Protein AF-A0A819CD21-F1 (afdb_monomer_lite)

Secondary structure (DSSP, 8-state):
-HHHHHHHHHHHHHHHHHHHHTTEEEPPTTS-GGGHHHHTTTS-EEEEEE-HHHHHHTHHHHHHHHHHHHHHHHHTTTSS-EEEEEETTT-TT--S----EEEEEETTEEEES-HHHHHHHHHTSEEEE-TT-BTT----S--EE-EE--GGGGGT-----EEEEETTT-PBPEE-SSSEEEETTEEEEGGG-EEE---TTSTT--B---HHHHHHHSPPTT--EEEEEEE--BTTS-HHHHHHHHHHHHH-SSHHHHTTSPP---S-EEEEEE-TTS-EEEEEE---TTB---TTS-SB-S-EEEEEEETTEEEEEEE-PPBT-TTHHHHHHHHGGG-

Foldseek 3Di:
DVVVVVVVVVVVVVVCVVCVVLQEAEDALVDDPLCVLVVPLVAKEKEWADEPVCCVVVVVLQVQQVVVLSVCSVVCVVGPYHHYYYYCVSVVVPPDDRDGAMWIDHSSDTPDPHPSVVVVVVLQAKEKEFPPFDQPDDQAPDKAFQWAADLCVVVVGDRGTHWYAYPPPRFTWIGRLPQWIADPRHIDHQQRMWIAHSDPSPHDGTDGHDPVRCVVGPDHPVPQLEDEAEDAAAAPPCPLVVVQVVVLVLADPDPVRSVVDDRDRPDWDWDWDQDPVRDIDIDTDDDDDQADPDPPFHRHPAFDWDWDDRPSHIYTYTYGTGDPHPPVVVVVVVVVVVD

pLDDT: mean 76.97, std 13.44, range [38.66, 94.75]

Sequence (339 aa):
MFIEKYKKLKNAINQIKVFKEQNIIYLSKNDSPDGLPMKYNDRDIYLFYMNEELKIKLNELYEDNYKYFLDLVRHMKETQSKFFIIDYDIHHEVKTQKEIKIHYYRNGKLITDNLYQNKKESLNWCIAKSPLISIKLNRPVTTTKLYIPCAGIKSNCPRDKKNWKCEKCETFIEYGYDNKFYCGCGGALADSYLFKCSSPLHPDKFLTFTKDELERYLPSKDTENEINILLLGETGVGKSTFINALINYLTCSSLEEAEKEELLIGIFTQFTLTDDNYMERIIKIGNEDNESIIVGQSSTQYAKAHVFHIDDLTLRIIDTPGIGDTVLLFQDLNLLKLY

Radius of gyration: 31.29 Å; chains: 1; bounding box: 76×49×103 Å

Structure (mmCIF, N/CA/C/O backbone):
data_AF-A0A819CD21-F1
#
_entry.id   AF-A0A819CD21-F1
#
loop_
_atom_site.group_PDB
_atom_site.id
_atom_site.type_symbol
_atom_site.label_atom_id
_atom_site.label_alt_id
_atom_site.label_comp_id
_atom_site.label_asym_id
_atom_site.label_entity_id
_atom_site.label_seq_id
_atom_site.pdbx_PDB_ins_code
_atom_site.Cartn_x
_atom_site.Cartn_y
_atom_site.Cartn_z
_atom_site.occupancy
_atom_site.B_iso_or_equiv
_atom_site.auth_seq_id
_atom_site.auth_comp_id
_atom_site.auth_asym_id
_atom_site.auth_atom_id
_atom_site.pdbx_PDB_model_num
ATOM 1 N N . MET A 1 1 ? -5.020 7.765 49.105 1.00 57.19 1 MET A N 1
ATOM 2 C CA . MET A 1 1 ? -5.075 6.294 48.914 1.00 57.19 1 MET A CA 1
ATOM 3 C C . MET A 1 1 ? -6.491 5.690 48.853 1.00 57.19 1 MET A C 1
ATOM 5 O O . MET A 1 1 ? -6.877 5.265 47.772 1.00 57.19 1 MET A O 1
ATOM 9 N N . PHE A 1 2 ? -7.305 5.650 49.925 1.00 58.75 2 PHE A N 1
ATOM 10 C CA . PHE A 1 2 ? -8.632 4.978 49.883 1.00 58.75 2 PHE A CA 1
ATOM 11 C C . PHE A 1 2 ? -9.668 5.704 48.994 1.00 58.75 2 PHE A C 1
ATOM 13 O O . PHE A 1 2 ? -10.366 5.081 48.196 1.00 58.75 2 PHE A O 1
ATOM 20 N N . ILE A 1 3 ? -9.707 7.039 49.071 1.00 67.44 3 ILE A N 1
ATOM 21 C CA . ILE A 1 3 ? -10.620 7.887 48.282 1.00 67.44 3 ILE A CA 1
ATOM 22 C C . ILE A 1 3 ? -10.300 7.822 46.780 1.00 67.44 3 ILE A C 1
ATOM 24 O O . ILE A 1 3 ? -11.208 7.762 45.955 1.00 67.44 3 ILE A O 1
ATOM 28 N N . GLU A 1 4 ? -9.021 7.793 46.405 1.00 65.25 4 GLU A N 1
ATOM 29 C CA . GLU A 1 4 ? -8.603 7.678 44.999 1.00 65.25 4 GLU A CA 1
ATOM 30 C C . GLU A 1 4 ? -8.933 6.308 44.413 1.00 65.25 4 GLU A C 1
ATOM 32 O O . GLU A 1 4 ? -9.435 6.230 43.293 1.00 65.25 4 GLU A O 1
ATOM 37 N N . LYS A 1 5 ? -8.725 5.231 45.183 1.00 66.06 5 LYS A N 1
ATOM 38 C CA . LYS A 1 5 ? -9.099 3.873 44.769 1.00 66.06 5 LYS A CA 1
ATOM 39 C C . LYS A 1 5 ? -10.611 3.757 44.547 1.00 66.06 5 LYS A C 1
ATOM 41 O O . LYS A 1 5 ? -11.039 3.193 43.544 1.00 66.06 5 LYS A O 1
ATOM 46 N N . TYR A 1 6 ? -11.414 4.361 45.425 1.00 70.38 6 TYR A N 1
ATOM 47 C CA . TYR A 1 6 ? -12.870 4.408 45.279 1.00 70.38 6 TYR A CA 1
ATOM 48 C C . TYR A 1 6 ? -13.321 5.233 44.063 1.00 70.38 6 TYR A C 1
ATOM 50 O O . TYR A 1 6 ? -14.189 4.795 43.309 1.00 70.38 6 TYR A O 1
ATOM 58 N N . LYS A 1 7 ? -12.702 6.399 43.819 1.00 69.50 7 LYS A N 1
ATOM 59 C CA . LYS A 1 7 ? -12.970 7.218 42.622 1.00 69.50 7 LYS A CA 1
ATOM 60 C C . LYS A 1 7 ? -12.659 6.456 41.330 1.00 69.50 7 LYS A C 1
ATOM 62 O O . LYS A 1 7 ? -13.494 6.452 40.429 1.00 69.50 7 LYS A O 1
ATOM 67 N N . LYS A 1 8 ? -11.512 5.767 41.259 1.00 69.69 8 LYS A N 1
ATOM 68 C CA . LYS A 1 8 ? -11.141 4.930 40.104 1.00 69.69 8 LYS A CA 1
ATOM 69 C C . LYS A 1 8 ? -12.160 3.814 39.857 1.00 69.69 8 LYS A C 1
ATOM 71 O O . LYS A 1 8 ? -12.634 3.667 38.736 1.00 69.69 8 LYS A O 1
ATOM 76 N N . LEU A 1 9 ? -12.563 3.094 40.908 1.00 72.62 9 LEU A N 1
ATOM 77 C CA . LEU A 1 9 ? -13.556 2.019 40.805 1.00 72.62 9 LEU A CA 1
ATOM 78 C C . LEU A 1 9 ? -14.918 2.536 40.311 1.00 72.62 9 LEU A C 1
ATOM 80 O O . LEU A 1 9 ? -15.529 1.947 39.423 1.00 72.62 9 LEU A O 1
ATOM 84 N N . LYS A 1 10 ? -15.386 3.665 40.859 1.00 75.81 10 LYS A N 1
ATOM 85 C CA . LYS A 1 10 ? -16.659 4.281 40.463 1.00 75.81 10 LYS A CA 1
ATOM 86 C C . LYS A 1 10 ? -16.647 4.723 38.996 1.00 75.81 10 LYS A C 1
ATOM 88 O O . LYS A 1 10 ? -17.636 4.517 38.296 1.00 75.81 10 LYS A O 1
ATOM 93 N N . ASN A 1 11 ? -15.535 5.289 38.529 1.00 74.25 11 ASN A N 1
ATOM 94 C CA . ASN A 1 11 ? -15.374 5.687 37.132 1.00 74.25 11 ASN A CA 1
ATOM 95 C C . ASN A 1 11 ? -15.392 4.476 36.190 1.00 74.25 11 ASN A C 1
ATOM 97 O O . ASN A 1 11 ? -16.129 4.503 35.208 1.00 74.25 11 ASN A O 1
ATOM 101 N N . ALA A 1 12 ? -14.679 3.396 36.528 1.00 75.06 12 ALA A N 1
ATOM 102 C CA . ALA A 1 12 ? -14.683 2.162 35.741 1.00 75.06 12 ALA A CA 1
ATOM 103 C C . ALA A 1 12 ? -16.092 1.544 35.641 1.00 75.06 12 ALA A C 1
ATOM 105 O O . ALA A 1 12 ? -16.548 1.194 34.556 1.00 75.06 12 ALA A O 1
ATOM 106 N N . ILE A 1 13 ? -16.836 1.492 36.753 1.00 80.00 13 ILE A N 1
ATOM 107 C CA . ILE A 1 13 ? -18.222 0.989 36.767 1.00 80.00 13 ILE A CA 1
ATOM 108 C C . ILE A 1 13 ? -19.135 1.838 35.874 1.00 80.00 13 ILE A C 1
ATOM 110 O O . ILE A 1 13 ? -19.956 1.295 35.135 1.00 80.00 13 ILE A O 1
ATOM 114 N N . ASN A 1 14 ? -19.011 3.166 35.932 1.00 81.94 14 ASN A N 1
ATOM 115 C CA . ASN A 1 14 ? -19.795 4.054 35.074 1.00 81.94 14 ASN A CA 1
ATOM 116 C C . ASN A 1 14 ? -19.453 3.853 33.594 1.00 81.94 14 ASN A C 1
ATOM 118 O O . ASN A 1 14 ? -20.354 3.815 32.763 1.00 81.94 14 ASN A O 1
ATOM 122 N N . GLN A 1 15 ? -18.176 3.661 33.270 1.00 81.06 15 GLN A N 1
ATOM 123 C CA . GLN A 1 15 ? -17.735 3.415 31.901 1.00 81.06 15 GLN A CA 1
ATOM 124 C C . GLN A 1 15 ? -18.290 2.094 31.346 1.00 81.06 15 GLN A C 1
ATOM 126 O O . GLN A 1 15 ? -18.803 2.064 30.231 1.00 81.06 15 GLN A O 1
ATOM 131 N N . ILE A 1 16 ? -18.298 1.025 32.150 1.00 84.06 16 ILE A N 1
ATOM 132 C CA . ILE A 1 16 ? -18.901 -0.264 31.770 1.00 84.06 16 ILE A CA 1
ATOM 133 C C . ILE A 1 16 ? -20.407 -0.121 31.497 1.00 84.06 16 ILE A C 1
ATOM 135 O O . ILE A 1 16 ? -20.928 -0.744 30.571 1.00 84.06 16 ILE A O 1
ATOM 139 N N . LYS A 1 17 ? -21.120 0.717 32.263 1.00 84.31 17 LYS A N 1
ATOM 140 C CA . LYS A 1 17 ? -22.540 1.008 31.992 1.00 84.31 17 LYS A CA 1
ATOM 141 C C . LYS A 1 17 ? -22.729 1.692 30.637 1.00 84.31 17 LYS A C 1
ATOM 143 O O . LYS A 1 17 ? -23.576 1.248 29.868 1.00 84.31 17 LYS A O 1
ATOM 148 N N . VAL A 1 18 ? -21.901 2.691 30.325 1.00 86.12 18 VAL A N 1
ATOM 149 C CA . VAL A 1 18 ? -21.924 3.385 29.024 1.00 86.12 18 VAL A CA 1
ATOM 150 C C . VAL A 1 18 ? -21.652 2.412 27.874 1.00 86.12 18 VAL A C 1
ATOM 152 O O . VAL A 1 18 ? -22.362 2.433 26.872 1.00 86.12 18 VAL A O 1
ATOM 155 N N . PHE A 1 19 ? -20.680 1.506 28.021 1.00 88.50 19 PHE A N 1
ATOM 156 C CA . PHE A 1 19 ? -20.418 0.468 27.018 1.00 88.50 19 PHE A CA 1
ATOM 157 C C . PHE A 1 19 ? -21.634 -0.421 26.779 1.00 88.50 19 PHE A C 1
ATOM 159 O O . PHE A 1 19 ? -22.010 -0.663 25.632 1.00 88.50 19 PHE A O 1
ATOM 166 N N . LYS A 1 20 ? -22.302 -0.842 27.855 1.00 86.25 20 LYS A N 1
ATOM 167 C CA . LYS A 1 20 ? -23.492 -1.685 27.760 1.00 86.25 20 LYS A CA 1
ATOM 168 C C . LYS A 1 20 ? -24.635 -0.994 27.011 1.00 86.25 20 LYS A C 1
ATOM 170 O O . LYS A 1 20 ? -25.283 -1.635 26.191 1.00 86.25 20 LYS A O 1
ATOM 175 N N . GLU A 1 21 ? -24.851 0.301 27.242 1.00 86.75 21 GLU A N 1
ATOM 176 C CA . GLU A 1 21 ? -25.834 1.113 26.501 1.00 86.75 21 GLU A CA 1
ATOM 177 C C . GLU A 1 21 ? -25.499 1.228 25.003 1.00 86.75 21 GLU A C 1
ATOM 179 O O . GLU A 1 21 ? -26.387 1.400 24.169 1.00 86.75 21 GLU A O 1
ATOM 184 N N . GLN A 1 22 ? -24.223 1.087 24.642 1.00 85.56 22 GLN A N 1
ATOM 185 C CA . GLN A 1 22 ? -23.733 1.111 23.264 1.00 85.56 22 GLN A CA 1
ATOM 186 C C . GLN A 1 22 ? -23.646 -0.280 22.614 1.00 85.56 22 GLN A C 1
ATOM 188 O O . GLN A 1 22 ? -23.120 -0.387 21.510 1.00 85.56 22 GLN A O 1
ATOM 193 N N . ASN A 1 23 ? -24.173 -1.336 23.250 1.00 87.38 23 ASN A N 1
ATOM 194 C CA . ASN A 1 23 ? -24.025 -2.739 22.825 1.00 87.38 23 ASN A CA 1
ATOM 195 C C . ASN A 1 23 ? -22.565 -3.239 22.776 1.00 87.38 23 ASN A C 1
ATOM 197 O O . ASN A 1 23 ? -22.249 -4.183 22.050 1.00 87.38 23 ASN A O 1
ATOM 201 N N . ILE A 1 24 ? -21.687 -2.639 23.579 1.00 92.62 24 ILE A N 1
ATOM 202 C CA . ILE A 1 24 ? -20.294 -3.055 23.757 1.00 92.62 24 ILE A CA 1
ATOM 203 C C . ILE A 1 24 ? -20.186 -3.878 25.043 1.00 92.62 24 ILE A C 1
ATOM 205 O O . ILE A 1 24 ? -20.679 -3.484 26.102 1.00 92.62 24 ILE A O 1
ATOM 209 N N . ILE A 1 25 ? -19.525 -5.030 24.962 1.00 92.44 25 ILE A N 1
ATOM 210 C CA . ILE A 1 25 ? -19.361 -5.958 26.081 1.00 92.44 25 ILE A CA 1
ATOM 211 C C . ILE A 1 25 ? -17.937 -5.840 26.624 1.00 92.44 25 ILE A C 1
ATOM 213 O O . ILE A 1 25 ? -16.979 -6.290 26.006 1.00 92.44 25 ILE A O 1
ATOM 217 N N . TYR A 1 26 ? -17.783 -5.259 27.809 1.00 90.69 26 TYR A N 1
ATOM 218 C CA . TYR A 1 26 ? -16.508 -5.292 28.524 1.00 90.69 26 TYR A CA 1
ATOM 219 C C . TYR A 1 26 ? -16.340 -6.667 29.189 1.00 90.69 26 TYR A C 1
ATOM 221 O O . TYR A 1 26 ? -17.178 -7.055 30.008 1.00 90.69 26 TYR A O 1
ATOM 229 N N . LEU A 1 27 ? -15.317 -7.432 28.796 1.00 89.69 27 LEU A N 1
ATOM 230 C CA . LEU A 1 27 ? -15.210 -8.847 29.159 1.00 89.69 27 LEU A CA 1
ATOM 231 C C . LEU A 1 27 ? -14.803 -9.032 30.628 1.00 89.69 27 LEU A C 1
ATOM 233 O O . LEU A 1 27 ? -13.795 -8.493 31.084 1.00 89.69 27 LEU A O 1
ATOM 237 N N . SER A 1 28 ? -15.584 -9.820 31.370 1.00 83.44 28 SER A N 1
ATOM 238 C CA . SER A 1 28 ? -15.333 -10.083 32.789 1.00 83.44 28 SER A CA 1
ATOM 239 C C . SER A 1 28 ? -14.177 -11.067 32.988 1.00 83.44 28 SER A C 1
ATOM 241 O O . SER A 1 28 ? -13.864 -11.836 32.089 1.00 83.44 28 SER A O 1
ATOM 243 N N . LYS A 1 29 ? -13.584 -11.103 34.189 1.00 80.31 29 LYS A N 1
ATOM 244 C CA . LYS A 1 29 ? -12.501 -12.043 34.543 1.00 80.31 29 LYS A CA 1
ATOM 245 C C . LYS A 1 29 ? -12.879 -13.524 34.382 1.00 80.31 29 LYS A C 1
ATOM 247 O O . LYS A 1 29 ? -12.003 -14.364 34.245 1.00 80.31 29 LYS A O 1
ATOM 252 N N . ASN A 1 30 ? -14.168 -13.852 34.449 1.00 79.12 30 ASN A N 1
ATOM 253 C CA . ASN A 1 30 ? -14.629 -15.241 34.406 1.00 79.12 30 ASN A CA 1
ATOM 254 C C . ASN A 1 30 ? -14.834 -15.758 32.974 1.00 79.12 30 ASN A C 1
ATOM 256 O O . ASN A 1 30 ? -15.110 -16.941 32.792 1.00 79.12 30 ASN A O 1
ATOM 260 N N . ASP A 1 31 ? -14.739 -14.883 31.972 1.00 81.94 31 ASP A N 1
ATOM 261 C CA . ASP A 1 31 ? -14.964 -15.217 30.571 1.00 81.94 31 ASP A CA 1
ATOM 262 C C . ASP A 1 31 ? -13.631 -15.209 29.815 1.00 81.94 31 ASP A C 1
ATOM 264 O O . ASP A 1 31 ? -12.898 -14.231 29.878 1.00 81.94 31 ASP A O 1
ATOM 268 N N . SER A 1 32 ? -13.327 -16.263 29.057 1.00 83.56 32 SER A N 1
ATOM 269 C CA . SER A 1 32 ? -12.090 -16.319 28.266 1.00 83.56 32 SER A CA 1
ATOM 270 C C . SER A 1 32 ? -12.248 -15.592 26.919 1.00 83.56 32 SER A C 1
ATOM 272 O O . SER A 1 32 ? -13.194 -15.907 26.182 1.00 83.56 32 SER A O 1
ATOM 274 N N . PRO A 1 33 ? -11.327 -14.676 26.547 1.00 83.44 33 PRO A N 1
ATOM 275 C CA . PRO A 1 33 ? -11.323 -14.037 25.229 1.00 83.44 33 PRO A CA 1
ATOM 276 C C . PRO A 1 33 ? -11.220 -15.044 24.072 1.00 83.44 33 PRO A C 1
ATOM 278 O O . PRO A 1 33 ? -11.932 -14.910 23.077 1.00 83.44 33 PRO A O 1
ATOM 281 N N . ASP A 1 34 ? -10.394 -16.083 24.227 1.00 83.88 34 ASP A N 1
ATOM 282 C CA . ASP A 1 34 ? -10.062 -17.047 23.166 1.00 83.88 34 ASP A CA 1
ATOM 283 C C . ASP A 1 34 ? -11.262 -17.918 22.754 1.00 83.88 34 ASP A C 1
ATOM 285 O O . ASP A 1 34 ? -11.333 -18.411 21.629 1.00 83.88 34 ASP A O 1
ATOM 289 N N . GLY A 1 35 ? -12.243 -18.088 23.647 1.00 84.25 35 GLY A N 1
ATOM 290 C CA . GLY A 1 35 ? -13.469 -18.842 23.372 1.00 84.25 35 GLY A CA 1
ATOM 291 C C . GLY A 1 35 ? -14.553 -18.043 22.639 1.00 84.25 35 GLY A C 1
ATOM 292 O O . GLY A 1 35 ? -15.510 -18.633 22.128 1.00 84.25 35 GLY A O 1
ATOM 293 N N . LEU A 1 36 ? -14.439 -16.709 22.574 1.00 88.44 36 LEU A N 1
ATOM 294 C CA . LEU A 1 36 ? -15.463 -15.849 21.968 1.00 88.44 36 LEU A CA 1
ATOM 295 C C . LEU A 1 36 ? -15.672 -16.122 20.466 1.00 88.44 36 LEU A C 1
ATOM 297 O O . LEU A 1 36 ? -16.837 -16.224 20.071 1.00 88.44 36 LEU A O 1
ATOM 301 N N . PRO A 1 37 ? -14.619 -16.303 19.637 1.00 85.94 37 PRO A N 1
ATOM 302 C CA . PRO A 1 37 ? -14.774 -16.609 18.214 1.00 85.94 37 PRO A CA 1
ATOM 303 C C . PRO A 1 37 ? -15.584 -17.869 17.923 1.00 85.94 37 PRO A C 1
ATOM 305 O O . PRO A 1 37 ? -16.434 -17.858 17.036 1.00 85.94 37 PRO A O 1
ATOM 308 N N . MET A 1 38 ? -15.372 -18.943 18.689 1.00 85.94 38 MET A N 1
ATOM 309 C CA . MET A 1 38 ? -16.149 -20.178 18.532 1.00 85.94 38 MET A CA 1
ATOM 310 C C . MET A 1 38 ? -17.574 -20.033 19.069 1.00 85.94 38 MET A C 1
ATOM 312 O O . MET A 1 38 ? -18.504 -20.574 18.476 1.00 85.94 38 MET A O 1
ATOM 316 N N . LYS A 1 39 ? -17.761 -19.291 20.168 1.00 88.25 39 LYS A N 1
ATOM 317 C CA . LYS A 1 39 ? -19.077 -19.075 20.787 1.00 88.25 39 LYS A CA 1
ATOM 318 C C . LYS A 1 39 ? -20.040 -18.290 19.891 1.00 88.25 39 LYS A C 1
ATOM 320 O O . LYS A 1 39 ? -21.240 -18.539 19.952 1.00 88.25 39 LYS A O 1
ATOM 325 N N . TYR A 1 40 ? -19.531 -17.350 19.096 1.00 86.81 40 TYR A N 1
ATOM 326 C CA . TYR A 1 40 ? -20.324 -16.523 18.178 1.00 86.81 40 TYR A CA 1
ATOM 327 C C . TYR A 1 40 ? -19.859 -16.706 16.728 1.00 86.81 40 TYR A C 1
ATOM 329 O O . TYR A 1 40 ? -19.609 -15.739 16.010 1.00 86.81 40 TYR A O 1
ATOM 337 N N . ASN A 1 41 ? -19.705 -17.961 16.302 1.00 84.56 41 ASN A N 1
ATOM 338 C CA . ASN A 1 41 ? -19.221 -18.304 14.965 1.00 84.56 41 ASN A CA 1
ATOM 339 C C . ASN A 1 41 ? -20.208 -17.964 13.833 1.00 84.56 41 ASN A C 1
ATOM 341 O O . ASN A 1 41 ? -19.843 -18.057 12.672 1.00 84.56 41 ASN A O 1
ATOM 345 N N . ASP A 1 42 ? -21.441 -17.583 14.147 1.00 84.56 42 ASP A N 1
ATOM 346 C CA . ASP A 1 42 ? -22.470 -17.124 13.213 1.00 84.56 42 ASP A CA 1
ATOM 347 C C . ASP A 1 42 ? -22.378 -15.614 12.939 1.00 84.56 42 ASP A C 1
ATOM 349 O O . ASP A 1 42 ? -23.159 -15.070 12.158 1.00 84.56 42 ASP A O 1
ATOM 353 N N . ARG A 1 43 ? -21.454 -14.913 13.610 1.00 83.69 43 ARG A N 1
ATOM 354 C CA . ARG A 1 43 ? -21.399 -13.450 13.658 1.00 83.69 43 ARG A CA 1
ATOM 355 C C . ARG A 1 43 ? -19.995 -12.927 13.410 1.00 83.69 43 ARG A C 1
ATOM 357 O O . ARG A 1 43 ? -18.990 -13.583 13.672 1.00 83.69 43 ARG A O 1
ATOM 364 N N . ASP A 1 44 ? -19.954 -11.679 12.966 1.00 88.44 44 ASP A N 1
ATOM 365 C CA . ASP A 1 44 ? -18.734 -10.882 12.943 1.00 88.44 44 ASP A CA 1
ATOM 366 C C . ASP A 1 44 ? -18.417 -10.405 14.371 1.00 88.44 44 ASP A C 1
ATOM 368 O O . ASP A 1 44 ? -19.284 -9.855 15.059 1.00 88.44 44 ASP A O 1
ATOM 372 N N . ILE A 1 45 ? -17.183 -10.607 14.828 1.00 92.62 45 ILE A N 1
ATOM 373 C CA . ILE A 1 45 ? -16.752 -10.264 16.188 1.00 92.62 45 ILE A CA 1
ATOM 374 C C . ILE A 1 45 ? -15.563 -9.316 16.136 1.00 92.62 45 ILE A C 1
ATOM 376 O O . ILE A 1 45 ? -14.584 -9.579 15.442 1.00 92.62 45 ILE A O 1
ATOM 380 N N . TYR A 1 46 ? -15.628 -8.261 16.943 1.00 93.06 46 TYR A N 1
ATOM 381 C CA . TYR A 1 46 ? -14.567 -7.278 17.109 1.00 93.06 46 TYR A CA 1
ATOM 382 C C . TYR A 1 46 ? -14.095 -7.273 18.561 1.00 93.06 46 TYR A C 1
ATOM 384 O O . TYR A 1 46 ? -14.900 -7.042 19.466 1.00 93.06 46 TYR A O 1
ATOM 392 N N . LEU A 1 47 ? -12.804 -7.515 18.787 1.00 94.50 47 LEU A N 1
ATOM 393 C CA . LEU A 1 47 ? -12.196 -7.520 20.120 1.00 94.50 47 LEU A CA 1
ATOM 394 C C . LEU A 1 47 ? -11.193 -6.371 20.212 1.00 94.50 47 LEU A C 1
ATOM 396 O O . LEU A 1 47 ? -10.176 -6.389 19.525 1.00 94.50 47 LEU A O 1
ATOM 400 N N . PHE A 1 48 ? -11.473 -5.370 21.043 1.00 94.69 48 PHE A N 1
ATOM 401 C CA . PHE A 1 48 ? -10.564 -4.257 21.292 1.00 94.69 48 PHE A CA 1
ATOM 402 C C . PHE A 1 48 ? -9.723 -4.527 22.542 1.00 94.69 48 PHE A C 1
ATOM 404 O O . PHE A 1 48 ? -10.252 -4.540 23.653 1.00 94.69 48 PHE A O 1
ATOM 411 N N . TYR A 1 49 ? -8.425 -4.748 22.350 1.00 92.62 49 TYR A N 1
ATOM 412 C CA . TYR A 1 49 ? -7.464 -5.018 23.414 1.00 92.62 49 TYR A CA 1
ATOM 413 C C . TYR A 1 49 ? -6.808 -3.729 23.907 1.00 92.62 49 TYR A C 1
ATOM 415 O O . TYR A 1 49 ? -6.348 -2.910 23.109 1.00 92.62 49 TYR A O 1
ATOM 423 N N . MET A 1 50 ? -6.759 -3.553 25.227 1.00 90.88 50 MET A N 1
ATOM 424 C CA . MET A 1 50 ? -6.138 -2.401 25.880 1.00 90.88 50 MET A CA 1
ATOM 425 C C . MET A 1 50 ? -5.779 -2.716 27.338 1.00 90.88 50 MET A C 1
ATOM 427 O O . MET A 1 50 ? -6.130 -3.771 27.858 1.00 90.88 50 MET A O 1
ATOM 431 N N . ASN A 1 51 ? -5.068 -1.810 28.000 1.00 88.44 51 ASN A N 1
ATOM 432 C CA . ASN A 1 51 ? -5.037 -1.714 29.459 1.00 88.44 51 ASN A CA 1
ATOM 433 C C . ASN A 1 51 ? -4.721 -0.275 29.880 1.00 88.44 51 ASN A C 1
ATOM 435 O O . ASN A 1 51 ? -4.386 0.567 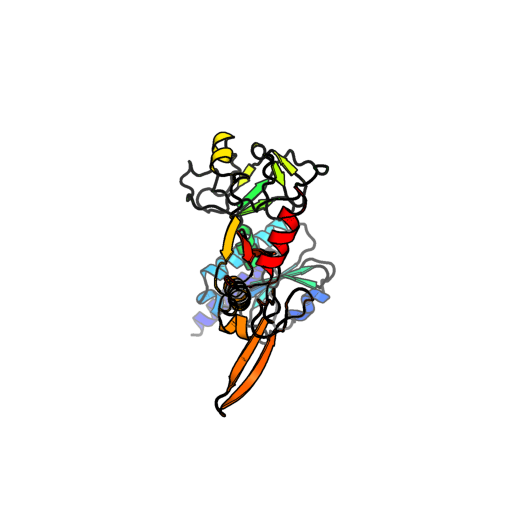29.038 1.00 88.44 51 ASN A O 1
ATOM 439 N N . GLU A 1 52 ? -4.810 0.024 31.176 1.00 85.31 52 GLU A N 1
ATOM 440 C CA . GLU A 1 52 ? -4.610 1.395 31.657 1.00 85.31 52 GLU A CA 1
ATOM 441 C C . GLU A 1 52 ? -3.165 1.879 31.455 1.00 85.31 52 GLU A C 1
ATOM 443 O O . GLU A 1 52 ? -2.943 3.045 31.128 1.00 85.31 52 GLU A O 1
ATOM 448 N N . GLU A 1 53 ? -2.174 0.992 31.571 1.00 86.75 53 GLU A N 1
ATOM 449 C CA . GLU A 1 53 ? -0.771 1.343 31.330 1.00 86.75 53 GLU A CA 1
ATOM 450 C C . GLU A 1 53 ? -0.515 1.765 29.873 1.00 86.75 53 GLU A C 1
ATOM 452 O O . GLU A 1 53 ? 0.068 2.826 29.631 1.00 86.75 53 GLU A O 1
ATOM 457 N N . LEU A 1 54 ? -0.965 0.965 28.900 1.00 86.31 54 LEU A N 1
ATOM 458 C CA . LEU A 1 54 ? -0.806 1.256 27.474 1.00 86.31 54 LEU A CA 1
ATOM 459 C C . LEU A 1 54 ? -1.606 2.487 27.068 1.00 86.31 54 LEU A C 1
ATOM 461 O O . LEU A 1 54 ? -1.107 3.298 26.297 1.00 86.31 54 LEU A O 1
ATOM 465 N N . LYS A 1 55 ? -2.810 2.667 27.614 1.00 87.38 55 LYS A N 1
ATOM 466 C CA . LYS A 1 55 ? -3.629 3.859 27.377 1.00 87.38 55 LYS A CA 1
ATOM 467 C C . LYS A 1 55 ? -2.914 5.143 27.799 1.00 87.38 55 LYS A C 1
ATOM 469 O O . LYS A 1 55 ? -2.961 6.127 27.074 1.00 87.38 55 LYS A O 1
ATOM 474 N N . ILE A 1 56 ? -2.221 5.135 28.940 1.00 87.31 56 ILE A N 1
ATOM 475 C CA . ILE A 1 56 ? -1.449 6.299 29.400 1.00 87.31 56 ILE A CA 1
ATOM 476 C C . ILE A 1 56 ? -0.196 6.501 28.537 1.00 87.31 56 ILE A C 1
ATOM 478 O O . ILE A 1 56 ? 0.093 7.626 28.134 1.00 87.31 56 ILE A O 1
ATOM 482 N N . LYS A 1 57 ? 0.552 5.427 28.246 1.00 89.38 57 LYS A N 1
ATOM 483 C CA . LYS A 1 57 ? 1.810 5.500 27.479 1.00 89.38 57 LYS A CA 1
ATOM 484 C C . LYS A 1 57 ? 1.602 5.847 26.000 1.00 89.38 57 LYS A C 1
ATOM 486 O O . LYS A 1 57 ? 2.413 6.567 25.431 1.00 89.38 57 LYS A O 1
ATOM 491 N N . LEU A 1 58 ? 0.538 5.333 25.385 1.00 90.25 58 LEU A N 1
ATOM 492 C CA . LEU A 1 58 ? 0.230 5.417 23.954 1.00 90.25 58 LEU A CA 1
ATOM 493 C C . LEU A 1 58 ? -1.142 6.076 23.732 1.00 90.25 58 LEU A C 1
ATOM 495 O O . LEU A 1 58 ? -1.984 5.557 22.999 1.00 90.25 58 LEU A O 1
ATOM 499 N N . ASN A 1 59 ? -1.377 7.218 24.384 1.00 89.81 59 ASN A N 1
ATOM 500 C CA . ASN A 1 59 ? -2.687 7.875 24.423 1.00 89.81 59 ASN A CA 1
ATOM 501 C C . ASN A 1 59 ? -3.264 8.199 23.034 1.00 89.81 59 ASN A C 1
ATOM 503 O O . ASN A 1 59 ? -4.442 7.964 22.793 1.00 89.81 59 ASN A O 1
ATOM 507 N N . GLU A 1 60 ? -2.445 8.693 22.102 1.00 88.12 60 GLU A N 1
ATOM 508 C CA . GLU A 1 60 ? -2.900 9.001 20.737 1.00 88.12 60 GLU A CA 1
ATOM 509 C C . GLU A 1 60 ? -3.371 7.737 19.998 1.00 88.12 60 GLU A C 1
ATOM 511 O O . GLU A 1 60 ? -4.478 7.700 19.466 1.00 88.12 60 GLU A O 1
ATOM 516 N N . LEU A 1 61 ? -2.581 6.658 20.059 1.00 88.69 61 LEU A N 1
ATOM 517 C CA . LEU A 1 61 ? -2.933 5.371 19.455 1.00 88.69 61 LEU A CA 1
ATOM 518 C C . LEU A 1 61 ? -4.203 4.775 20.080 1.00 88.69 61 LEU A C 1
ATOM 520 O O . LEU A 1 61 ? -5.024 4.197 19.364 1.00 88.69 61 LEU A O 1
ATOM 524 N N . TYR A 1 62 ? -4.361 4.907 21.401 1.00 92.06 62 TYR A N 1
ATOM 525 C CA . TYR A 1 62 ? -5.567 4.497 22.116 1.00 92.06 62 TYR A CA 1
ATOM 526 C C . TYR A 1 62 ? -6.801 5.247 21.612 1.00 92.06 62 TYR A C 1
ATOM 528 O O . TYR A 1 62 ? -7.774 4.604 21.221 1.00 92.06 62 TYR A O 1
ATOM 536 N N . GLU A 1 63 ? -6.762 6.581 21.611 1.00 89.38 63 GLU A N 1
ATOM 537 C CA . GLU A 1 63 ? -7.902 7.418 21.222 1.00 89.38 63 GLU A CA 1
ATOM 538 C C . GLU A 1 63 ? -8.322 7.153 19.775 1.00 89.38 63 GLU A C 1
ATOM 540 O O . GLU A 1 63 ? -9.511 7.015 19.480 1.00 89.38 63 GLU A O 1
ATOM 545 N N . ASP A 1 64 ? -7.353 6.980 18.881 1.00 88.06 64 ASP A N 1
ATOM 546 C CA . ASP A 1 64 ? -7.601 6.661 17.482 1.00 88.06 64 ASP A CA 1
ATOM 547 C C . ASP A 1 64 ? -8.259 5.285 17.280 1.00 88.06 64 ASP A C 1
ATOM 549 O O . ASP A 1 64 ? -9.258 5.167 16.556 1.00 88.06 64 ASP A O 1
ATOM 553 N N . ASN A 1 65 ? -7.729 4.243 17.935 1.00 92.06 65 ASN A N 1
ATOM 554 C CA . ASN A 1 65 ? -8.326 2.904 17.912 1.00 92.06 65 ASN A CA 1
ATOM 555 C C . ASN A 1 65 ? -9.734 2.934 18.504 1.00 92.06 65 ASN A C 1
ATOM 557 O O . ASN A 1 65 ? -10.671 2.392 17.919 1.00 92.06 65 ASN A O 1
ATOM 561 N N . TYR A 1 66 ? -9.895 3.590 19.651 1.00 91.12 66 TYR A N 1
ATOM 562 C CA . TYR A 1 66 ? -11.156 3.652 20.371 1.00 91.12 66 TYR A CA 1
ATOM 563 C C . TYR A 1 66 ? -12.226 4.400 19.571 1.00 91.12 66 TYR A C 1
ATOM 565 O O . TYR A 1 66 ? -13.344 3.904 19.425 1.00 91.12 66 TYR A O 1
ATOM 573 N N . LYS A 1 67 ? -11.883 5.542 18.964 1.00 85.88 67 LYS A N 1
ATOM 574 C CA . LYS A 1 67 ? -12.784 6.274 18.066 1.00 85.88 67 LYS A CA 1
ATOM 575 C C . LYS A 1 67 ? -13.208 5.410 16.882 1.00 85.88 67 LYS A C 1
ATOM 577 O O . LYS A 1 67 ? -14.399 5.327 16.588 1.00 85.88 67 LYS A O 1
ATOM 582 N N . TYR A 1 68 ? -12.262 4.721 16.243 1.00 85.75 68 TYR A N 1
ATOM 583 C CA . TYR A 1 68 ? -12.582 3.824 15.136 1.00 85.75 68 TYR A CA 1
ATOM 584 C C . TYR A 1 68 ? -13.477 2.656 15.566 1.00 85.75 68 TYR A C 1
ATOM 586 O O . TYR A 1 68 ? -14.437 2.331 14.869 1.00 85.75 68 TYR A O 1
ATOM 594 N N . PHE A 1 69 ? -13.213 2.063 16.728 1.00 90.12 69 PHE A N 1
ATOM 595 C CA . PHE A 1 69 ? -14.041 1.008 17.300 1.00 90.12 69 PHE A CA 1
ATOM 596 C C . PHE A 1 69 ? -15.478 1.485 17.556 1.00 90.12 69 PHE A C 1
ATOM 598 O O . PHE A 1 69 ? -16.430 0.799 17.189 1.00 90.12 69 PHE A O 1
ATOM 605 N N . LEU A 1 70 ? -15.657 2.688 18.114 1.00 85.81 70 LEU A N 1
ATOM 606 C CA . LEU A 1 70 ? -16.983 3.282 18.309 1.00 85.81 70 LEU A CA 1
ATOM 607 C C . LEU A 1 70 ? -17.704 3.565 16.985 1.00 85.81 70 LEU A C 1
ATOM 609 O O . LEU A 1 70 ? -18.922 3.398 16.907 1.00 85.81 70 LEU A O 1
ATOM 613 N N . ASP A 1 71 ? -16.982 3.973 15.943 1.00 79.81 71 ASP A N 1
ATOM 614 C CA . ASP A 1 71 ? -17.569 4.162 14.616 1.00 79.81 71 ASP A CA 1
ATOM 615 C C . ASP A 1 71 ? -18.033 2.823 14.018 1.00 79.81 71 ASP A C 1
ATOM 617 O O . ASP A 1 71 ? -19.153 2.748 13.509 1.00 79.81 71 ASP A O 1
ATOM 621 N N . LEU A 1 72 ? -17.257 1.738 14.168 1.00 82.06 72 LEU A N 1
ATOM 622 C CA . LEU A 1 72 ? -17.696 0.386 13.786 1.00 82.06 72 LEU A CA 1
ATOM 623 C C . LEU A 1 72 ? -18.986 -0.004 14.515 1.00 82.06 72 LEU A C 1
ATOM 625 O O . LEU A 1 72 ? -19.942 -0.435 13.874 1.00 82.06 72 LEU A O 1
ATOM 629 N N . VAL A 1 73 ? -19.049 0.219 15.831 1.00 85.12 73 VAL A N 1
ATOM 630 C CA . VAL A 1 73 ? -20.248 -0.051 16.640 1.00 85.12 73 VAL A CA 1
ATOM 631 C C . VAL A 1 73 ? -21.457 0.716 16.107 1.00 85.12 73 VAL A C 1
ATOM 633 O O . VAL A 1 73 ? -22.548 0.160 16.059 1.00 85.12 73 VAL A O 1
ATOM 636 N N . ARG A 1 74 ? -21.292 1.983 15.701 1.00 78.69 74 ARG A N 1
ATOM 637 C CA . ARG A 1 74 ? -22.380 2.829 15.179 1.00 78.69 74 ARG A CA 1
ATOM 638 C C . ARG A 1 74 ? -22.878 2.379 13.810 1.00 78.69 74 ARG A C 1
ATOM 640 O O . ARG A 1 74 ? -24.089 2.337 13.611 1.00 78.69 74 ARG A O 1
ATOM 647 N N . HIS A 1 75 ? -21.969 2.065 12.890 1.00 71.62 75 HIS A N 1
ATOM 648 C CA . HIS A 1 75 ? -22.317 1.686 11.518 1.00 71.62 75 HIS A CA 1
ATOM 649 C C . HIS A 1 75 ? -22.861 0.260 11.412 1.00 71.62 75 HIS A C 1
ATOM 651 O O . HIS A 1 75 ? -23.670 -0.024 10.537 1.00 71.62 75 HIS A O 1
ATOM 657 N N . MET A 1 76 ? -22.457 -0.617 12.328 1.00 73.56 76 MET A N 1
ATOM 658 C CA . MET A 1 76 ? -22.825 -2.032 12.338 1.00 73.56 76 MET A CA 1
ATOM 659 C C . MET A 1 76 ? -23.941 -2.345 13.349 1.00 73.56 76 MET A C 1
ATOM 661 O O . MET A 1 76 ? -24.141 -3.498 13.713 1.00 73.56 76 MET A O 1
ATOM 665 N N . LYS A 1 77 ? -24.695 -1.344 13.831 1.00 61.50 77 LYS A N 1
ATOM 666 C CA . LYS A 1 77 ? -25.796 -1.580 14.791 1.00 61.50 77 LYS A CA 1
ATOM 667 C C . LYS A 1 77 ? -26.891 -2.503 14.252 1.00 61.50 77 LYS A C 1
ATOM 669 O O . LYS A 1 77 ? -27.585 -3.133 15.044 1.00 61.50 77 LYS A O 1
ATOM 674 N N . GLU A 1 78 ? -27.054 -2.550 12.933 1.00 57.59 78 GLU A N 1
ATOM 675 C CA . GLU A 1 78 ? -28.073 -3.355 12.249 1.00 57.59 78 GLU A CA 1
ATOM 676 C C . GLU A 1 78 ? -27.558 -4.740 11.827 1.00 57.59 78 GLU A C 1
ATOM 678 O O . GLU A 1 78 ? -28.347 -5.608 11.455 1.00 57.59 78 GLU A O 1
ATOM 683 N N . THR A 1 79 ? -26.246 -4.984 11.908 1.00 62.09 79 THR A N 1
ATOM 684 C CA . THR A 1 79 ? -25.663 -6.298 11.633 1.00 62.09 79 THR A CA 1
ATOM 685 C C . THR A 1 79 ? -25.692 -7.154 12.902 1.00 62.09 79 THR A C 1
ATOM 687 O O . THR A 1 79 ? -25.727 -6.655 14.026 1.00 62.09 79 THR A O 1
ATOM 690 N N . GLN A 1 80 ? -25.648 -8.482 12.767 1.00 74.75 80 GLN A N 1
ATOM 691 C CA . GLN A 1 80 ? -25.611 -9.390 13.927 1.00 74.75 80 GLN A CA 1
ATOM 692 C C . GLN A 1 80 ? -24.265 -9.371 14.691 1.00 74.75 80 GLN A C 1
ATOM 694 O O . GLN A 1 80 ? -24.024 -10.245 15.527 1.00 74.75 80 GLN A O 1
ATOM 699 N N . SER A 1 81 ? -23.400 -8.386 14.428 1.00 87.88 81 SER A N 1
ATOM 700 C CA . SER A 1 81 ? -22.034 -8.282 14.940 1.00 87.88 81 SER A CA 1
ATOM 701 C C . SER A 1 81 ? -21.962 -8.115 16.464 1.00 87.88 81 SER A C 1
ATOM 703 O O . SER A 1 81 ? -22.898 -7.646 17.118 1.00 87.88 81 SER A O 1
ATOM 705 N N . LYS A 1 82 ? -20.823 -8.496 17.052 1.00 91.88 82 LYS A N 1
ATOM 706 C CA . LYS A 1 82 ? -20.542 -8.354 18.488 1.00 91.88 82 LYS A CA 1
ATOM 707 C C . LYS A 1 82 ? -19.242 -7.599 18.736 1.00 91.88 82 LYS A C 1
ATOM 709 O O . LYS A 1 82 ? -18.243 -7.825 18.063 1.00 91.88 82 LYS A O 1
ATOM 714 N N . PHE A 1 83 ? -19.264 -6.739 19.749 1.00 93.75 83 PHE A N 1
ATOM 715 C CA . PHE A 1 83 ? -18.168 -5.843 20.098 1.00 93.75 83 PHE A CA 1
ATOM 716 C C . PHE A 1 83 ? -17.742 -6.088 21.538 1.00 93.75 83 PHE A C 1
ATOM 718 O O . PHE A 1 83 ? -18.571 -6.003 22.447 1.00 93.75 83 PHE A O 1
ATOM 725 N N . PHE A 1 84 ? -16.460 -6.377 21.742 1.00 94.62 84 PHE A N 1
ATOM 726 C CA . PHE A 1 84 ? -15.891 -6.647 23.053 1.00 94.62 84 PHE A CA 1
ATOM 727 C C . PHE A 1 84 ? -14.710 -5.733 23.351 1.00 94.62 84 PHE A C 1
ATOM 729 O O . PHE A 1 84 ? -13.928 -5.413 22.459 1.00 94.62 84 PHE A O 1
ATOM 736 N N . ILE A 1 85 ? -14.566 -5.357 24.619 1.00 93.69 85 ILE A N 1
ATOM 737 C CA . ILE A 1 85 ? -13.356 -4.723 25.149 1.00 93.69 85 ILE A CA 1
ATOM 738 C C . ILE A 1 85 ? -12.669 -5.729 26.065 1.00 93.69 85 ILE A C 1
ATOM 740 O O . ILE A 1 85 ? -13.301 -6.263 26.982 1.00 93.69 85 ILE A O 1
ATOM 744 N N . ILE A 1 86 ? -11.389 -5.974 25.801 1.00 91.69 86 ILE A N 1
ATOM 745 C CA . ILE A 1 86 ? -10.533 -6.896 26.540 1.00 91.69 86 ILE A CA 1
ATOM 746 C C . ILE A 1 86 ? -9.455 -6.081 27.248 1.00 91.69 86 ILE A C 1
ATOM 748 O O . ILE A 1 86 ? -8.645 -5.417 26.605 1.00 91.69 86 ILE A O 1
ATOM 752 N N . ASP A 1 87 ? -9.456 -6.140 28.576 1.00 89.56 87 ASP A N 1
ATOM 753 C CA . ASP A 1 87 ? -8.474 -5.452 29.408 1.00 89.56 87 ASP A CA 1
ATOM 754 C C . ASP A 1 87 ? -7.373 -6.421 29.860 1.00 89.56 87 ASP A C 1
ATOM 756 O O . ASP A 1 87 ? -7.655 -7.398 30.566 1.00 89.56 87 ASP A O 1
ATOM 760 N N . TYR A 1 88 ? -6.118 -6.166 29.477 1.00 87.25 88 TYR A N 1
ATOM 761 C CA . TYR A 1 88 ? -4.981 -7.007 29.878 1.00 87.25 88 TYR A CA 1
ATOM 762 C C . TYR A 1 88 ? -4.694 -6.973 31.383 1.00 87.25 88 TYR A C 1
ATOM 764 O O . TYR A 1 88 ? -3.969 -7.843 31.881 1.00 87.25 88 TYR A O 1
ATOM 772 N N . ASP A 1 89 ? -5.219 -5.987 32.114 1.00 83.75 89 ASP A N 1
ATOM 773 C CA . ASP A 1 89 ? -5.111 -5.937 33.572 1.00 83.75 89 ASP A CA 1
ATOM 774 C C . ASP A 1 89 ? -6.090 -6.917 34.247 1.00 83.75 89 ASP A C 1
ATOM 776 O O . ASP A 1 89 ? -5.936 -7.237 35.424 1.00 83.75 89 ASP A O 1
ATOM 780 N N . ILE A 1 90 ? -7.074 -7.432 33.502 1.00 83.12 90 ILE A N 1
ATOM 781 C CA . ILE A 1 90 ? -8.028 -8.457 33.949 1.00 83.12 90 ILE A CA 1
ATOM 782 C C . ILE A 1 90 ? -7.651 -9.830 33.383 1.00 83.12 90 ILE A C 1
ATOM 784 O O . ILE A 1 90 ? -7.695 -10.827 34.105 1.00 83.12 90 ILE A O 1
ATOM 788 N N . HIS A 1 91 ? -7.250 -9.864 32.111 1.00 80.50 91 HIS A N 1
ATOM 789 C CA . HIS A 1 91 ? -6.948 -11.072 31.339 1.00 80.50 91 HIS A CA 1
ATOM 790 C C . HIS A 1 91 ? -5.441 -11.230 31.127 1.00 80.50 91 HIS A C 1
ATOM 792 O O . HIS A 1 91 ? -4.916 -11.026 30.033 1.00 80.50 91 HIS A O 1
ATOM 798 N N . HIS A 1 92 ? -4.720 -11.575 32.196 1.00 69.69 92 HIS A N 1
ATOM 799 C CA . HIS A 1 92 ? -3.258 -11.731 32.162 1.00 69.69 92 HIS A CA 1
ATOM 800 C C . HIS A 1 92 ? -2.774 -12.965 31.379 1.00 69.69 92 HIS A C 1
ATOM 802 O O . HIS A 1 92 ? -1.601 -13.044 31.027 1.00 69.69 92 HIS A O 1
ATOM 808 N N . GLU A 1 93 ? -3.661 -13.930 31.132 1.00 66.19 93 GLU A N 1
ATOM 809 C CA . GLU A 1 93 ? -3.386 -15.187 30.422 1.00 66.19 93 GLU A CA 1
ATOM 810 C C . GLU A 1 93 ? -3.259 -15.049 28.900 1.00 66.19 93 GLU A C 1
ATOM 812 O O . GLU A 1 93 ? -2.814 -15.987 28.237 1.00 66.19 93 GLU A O 1
ATOM 817 N N . VAL A 1 94 ? -3.602 -13.884 28.342 1.00 66.56 94 VAL A N 1
ATOM 818 C CA . VAL A 1 94 ? -3.423 -13.601 26.916 1.00 66.56 94 VAL A CA 1
ATOM 819 C C . VAL A 1 94 ? -1.919 -13.554 26.616 1.00 66.56 94 VAL A C 1
ATOM 821 O O . VAL A 1 94 ? -1.233 -12.593 26.955 1.00 66.56 94 VAL A O 1
ATOM 824 N N . LYS A 1 95 ? -1.394 -14.625 26.002 1.00 55.72 95 LYS A N 1
ATOM 825 C CA . LYS A 1 95 ? 0.049 -14.874 25.779 1.00 55.72 95 LYS A CA 1
ATOM 826 C C . LYS A 1 95 ? 0.730 -13.933 24.776 1.00 55.72 95 LYS A C 1
ATOM 828 O O . LYS A 1 95 ? 1.937 -14.043 24.570 1.00 55.72 95 LYS A O 1
ATOM 833 N N . THR A 1 96 ? -0.014 -13.060 24.106 1.00 58.31 96 THR A N 1
ATOM 834 C CA . THR A 1 96 ? 0.538 -12.158 23.089 1.00 58.31 96 THR A CA 1
ATOM 835 C C . THR A 1 96 ? 1.252 -10.970 23.727 1.00 58.31 96 THR A C 1
ATOM 837 O O . THR A 1 96 ? 0.950 -10.584 24.857 1.00 58.31 96 THR A O 1
ATOM 840 N N . GLN A 1 97 ? 2.160 -10.334 22.982 1.00 66.50 97 GLN A N 1
ATOM 841 C CA . GLN A 1 97 ? 2.649 -9.001 23.340 1.00 66.50 97 GLN A CA 1
ATOM 842 C C . GLN A 1 97 ? 1.450 -8.075 23.601 1.00 66.50 97 GLN A C 1
ATOM 844 O O . GLN A 1 97 ? 0.481 -8.066 22.836 1.00 66.50 97 GLN A O 1
ATOM 849 N N . LYS A 1 98 ? 1.476 -7.371 24.740 1.00 80.81 98 LYS A N 1
ATOM 850 C CA . LYS A 1 98 ? 0.400 -6.457 25.135 1.00 80.81 98 LYS A CA 1
ATOM 851 C C . LYS A 1 98 ? 0.453 -5.232 24.228 1.00 80.81 98 LYS A C 1
ATOM 853 O O . LYS A 1 98 ? 1.372 -4.426 24.341 1.00 80.81 98 LYS A O 1
ATOM 858 N N . GLU A 1 99 ? -0.540 -5.091 23.360 1.00 87.69 99 GLU A N 1
ATOM 859 C CA . GLU A 1 99 ? -0.621 -4.026 22.360 1.00 87.69 99 GLU A CA 1
ATOM 860 C C . GLU A 1 99 ? -2.044 -3.474 22.269 1.00 87.69 99 GLU A C 1
ATOM 862 O O . GLU A 1 99 ? -3.017 -4.188 22.507 1.00 87.69 99 GLU A O 1
ATOM 867 N N . ILE A 1 100 ? -2.175 -2.203 21.887 1.00 91.00 100 ILE A N 1
ATOM 868 C CA . ILE A 1 100 ? -3.480 -1.605 21.591 1.00 91.00 100 ILE A CA 1
ATOM 869 C C . ILE A 1 100 ? -3.872 -1.995 20.168 1.00 91.00 100 ILE A C 1
ATOM 871 O O . ILE A 1 100 ? -3.265 -1.517 19.208 1.00 91.00 100 ILE A O 1
ATOM 875 N N . LYS A 1 101 ? -4.886 -2.853 20.028 1.00 93.12 101 LYS A N 1
ATOM 876 C CA . LYS A 1 101 ? -5.335 -3.341 18.718 1.00 93.12 101 LYS A CA 1
ATOM 877 C C . LYS A 1 101 ? -6.767 -3.845 18.716 1.00 93.12 101 LYS A C 1
ATOM 879 O O . LYS A 1 101 ? -7.335 -4.170 19.757 1.00 93.12 101 LYS A O 1
ATOM 884 N N . ILE A 1 102 ? -7.335 -3.939 17.516 1.00 93.31 102 ILE A N 1
ATOM 885 C CA . ILE A 1 102 ? -8.680 -4.469 17.287 1.00 93.31 102 ILE A CA 1
ATOM 886 C C . ILE A 1 102 ? -8.569 -5.748 16.462 1.00 93.31 102 ILE A C 1
ATOM 888 O O . ILE A 1 102 ? -8.250 -5.687 15.276 1.00 93.31 102 ILE A O 1
ATOM 892 N N . HIS A 1 103 ? -8.876 -6.894 17.064 1.00 92.50 103 HIS A N 1
ATOM 893 C CA . HIS A 1 103 ? -9.026 -8.146 16.327 1.00 92.50 103 HIS A CA 1
ATOM 894 C C . HIS A 1 103 ? -10.389 -8.194 15.664 1.00 92.50 103 HIS A C 1
ATOM 896 O O . HIS A 1 103 ? -11.389 -7.789 16.261 1.00 92.50 103 HIS A O 1
ATOM 902 N N . TYR A 1 104 ? -10.440 -8.762 14.467 1.00 89.06 104 TYR A N 1
ATOM 903 C CA . TYR A 1 104 ? -11.688 -9.006 13.767 1.00 89.06 104 TYR A CA 1
ATOM 904 C C . TYR A 1 104 ? -11.788 -10.459 13.308 1.00 89.06 104 TYR A C 1
ATOM 906 O O . TYR A 1 104 ? -10.910 -10.971 12.608 1.00 89.06 104 TYR A O 1
ATOM 914 N N . TYR A 1 105 ? -12.889 -11.100 13.693 1.00 87.19 105 TYR A N 1
ATOM 915 C CA . TYR A 1 105 ? -13.229 -12.470 13.342 1.00 87.19 105 TYR A CA 1
ATOM 916 C C . TYR A 1 105 ? -14.513 -12.512 12.521 1.00 87.19 105 TYR A C 1
ATOM 918 O O . TYR A 1 105 ? -15.469 -11.793 12.810 1.00 87.19 105 TYR A O 1
ATOM 926 N N . ARG A 1 106 ? -14.553 -13.429 11.555 1.00 85.06 106 ARG A N 1
ATO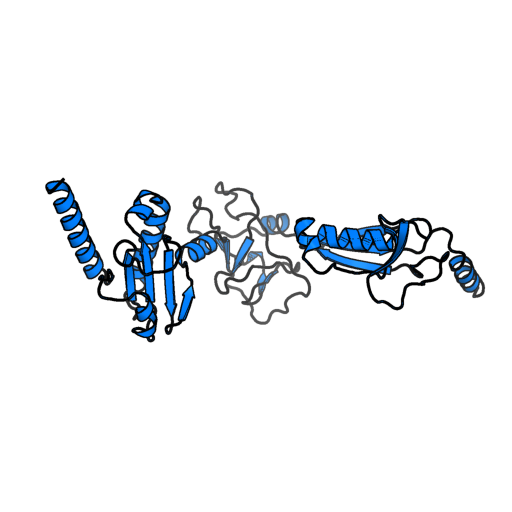M 927 C CA . ARG A 1 106 ? -15.752 -13.788 10.793 1.00 85.06 106 ARG A CA 1
ATOM 928 C C . ARG A 1 106 ? -15.835 -15.297 10.697 1.00 85.06 106 ARG A C 1
ATOM 930 O O . ARG A 1 106 ? -14.842 -15.959 10.395 1.00 85.06 106 ARG A O 1
ATOM 937 N N . ASN A 1 107 ? -17.018 -15.847 10.942 1.00 81.12 107 ASN A N 1
ATOM 938 C CA . ASN A 1 107 ? -17.250 -17.290 10.919 1.00 81.12 107 ASN A CA 1
ATOM 939 C C . ASN A 1 107 ? -16.292 -18.074 11.842 1.00 81.12 107 ASN A C 1
ATOM 941 O O . ASN A 1 107 ? -15.773 -19.127 11.472 1.00 81.12 107 ASN A O 1
ATOM 945 N N . GLY A 1 108 ? -15.980 -17.503 13.012 1.00 82.56 108 GLY A N 1
ATOM 946 C CA . GLY A 1 108 ? -15.041 -18.063 13.990 1.00 82.56 108 GLY A CA 1
ATOM 947 C C . GLY A 1 108 ? -13.560 -18.041 13.587 1.00 82.56 108 GLY A C 1
ATOM 948 O O . GLY A 1 108 ? -12.725 -18.502 14.360 1.00 82.56 108 GLY A O 1
ATOM 949 N N . LYS A 1 109 ? -13.205 -17.499 12.413 1.00 85.50 109 LYS A N 1
ATOM 950 C CA . LYS A 1 109 ? -11.817 -17.380 11.941 1.00 85.50 109 LYS A CA 1
ATOM 951 C C . LYS A 1 109 ? -11.307 -15.952 12.091 1.00 85.50 109 LYS A C 1
ATOM 953 O O . LYS A 1 109 ? -12.041 -15.008 11.802 1.00 85.50 109 LYS A O 1
ATOM 958 N N . LEU A 1 110 ? -10.050 -15.804 12.513 1.00 86.75 110 LEU A N 1
ATOM 959 C CA . LEU A 1 110 ? -9.370 -14.510 12.561 1.00 86.75 110 LEU A CA 1
ATOM 960 C C . LEU A 1 110 ? -9.174 -14.000 11.130 1.00 86.75 110 LEU A C 1
ATOM 962 O O . LEU A 1 110 ? -8.547 -14.674 10.315 1.00 86.75 110 LEU A O 1
ATOM 966 N N . ILE A 1 111 ? -9.723 -12.826 10.830 1.00 84.25 111 ILE A N 1
ATOM 967 C CA . ILE A 1 111 ? -9.572 -12.160 9.530 1.00 84.25 111 ILE A CA 1
ATOM 968 C C . ILE A 1 111 ? -8.445 -11.134 9.590 1.00 84.25 111 ILE A C 1
ATOM 970 O O . ILE A 1 111 ? -7.671 -11.014 8.645 1.00 84.25 111 ILE A O 1
ATOM 974 N N . THR A 1 112 ? -8.338 -10.396 10.696 1.00 85.25 112 THR A N 1
ATOM 975 C CA . THR A 1 112 ? -7.197 -9.508 10.946 1.00 85.25 112 THR A CA 1
ATOM 976 C C . THR A 1 112 ? -6.893 -9.388 12.434 1.00 85.25 112 THR A C 1
ATOM 978 O O . THR A 1 112 ? -7.803 -9.237 13.253 1.00 85.25 112 THR A O 1
ATOM 981 N N . ASP A 1 113 ? -5.601 -9.446 12.767 1.00 88.81 113 ASP A N 1
ATOM 982 C CA . ASP A 1 113 ? -5.071 -9.221 14.117 1.00 88.81 113 ASP A CA 1
ATOM 983 C C . ASP A 1 113 ? -5.083 -7.735 14.507 1.00 88.81 113 ASP A C 1
ATOM 985 O O . ASP A 1 113 ? -5.163 -7.412 15.685 1.00 88.81 113 ASP A O 1
ATOM 989 N N . ASN A 1 114 ? -5.044 -6.803 13.551 1.00 89.38 114 ASN A N 1
ATOM 990 C CA . ASN A 1 114 ? -5.065 -5.378 13.871 1.00 89.38 114 ASN A CA 1
ATOM 991 C C . ASN A 1 114 ? -5.822 -4.572 12.813 1.00 89.38 114 ASN A C 1
ATOM 993 O O . ASN A 1 114 ? -5.257 -3.968 11.901 1.00 89.38 114 ASN A O 1
ATOM 997 N N . LEU A 1 115 ? -7.144 -4.543 12.966 1.00 83.88 115 LEU A N 1
ATOM 998 C CA . LEU A 1 115 ? -8.058 -3.886 12.041 1.00 83.88 115 LEU A CA 1
ATOM 999 C C . LEU A 1 115 ? -7.786 -2.381 11.915 1.00 83.88 115 LEU A C 1
ATOM 1001 O O . LEU A 1 115 ? -7.884 -1.842 10.815 1.00 83.88 115 LEU A O 1
ATOM 1005 N N . TYR A 1 116 ? -7.436 -1.692 13.007 1.00 84.00 116 TYR A N 1
ATOM 1006 C CA . TYR A 1 116 ? -7.121 -0.263 12.943 1.00 84.00 116 TYR A CA 1
ATOM 1007 C C . TYR A 1 116 ? -5.808 -0.004 12.200 1.00 84.00 116 TYR A C 1
ATOM 1009 O O . TYR A 1 116 ? -5.762 0.912 11.385 1.00 84.00 116 TYR A O 1
ATOM 1017 N N . GLN A 1 117 ? -4.770 -0.816 12.418 1.00 81.44 117 GLN A N 1
ATOM 1018 C CA . GLN A 1 117 ? -3.516 -0.692 11.672 1.00 81.44 117 GLN A CA 1
ATOM 1019 C C . GLN A 1 117 ? -3.741 -0.934 10.173 1.00 81.44 117 GLN A C 1
ATOM 1021 O O . GLN A 1 117 ? -3.363 -0.089 9.364 1.00 81.44 117 GLN A O 1
ATOM 1026 N N . ASN A 1 118 ? -4.482 -1.985 9.804 1.00 68.81 118 ASN A N 1
ATOM 1027 C CA . ASN A 1 118 ? -4.863 -2.231 8.408 1.00 68.81 118 ASN A CA 1
ATOM 1028 C C . ASN A 1 118 ? -5.678 -1.063 7.831 1.00 68.81 118 ASN A C 1
ATOM 1030 O O . ASN A 1 118 ? -5.494 -0.681 6.676 1.00 68.81 118 ASN A O 1
ATOM 1034 N N . LYS A 1 119 ? -6.569 -0.453 8.628 1.00 69.94 119 LYS A N 1
ATOM 1035 C CA . LYS A 1 119 ? -7.315 0.753 8.244 1.00 69.94 119 LYS A CA 1
ATOM 1036 C C . LYS A 1 119 ? -6.393 1.957 8.089 1.00 69.94 119 LYS A C 1
ATOM 1038 O O . LYS A 1 119 ? -6.604 2.721 7.166 1.00 69.94 119 LYS A O 1
ATOM 1043 N N . LYS A 1 120 ? -5.393 2.156 8.948 1.00 66.31 120 LYS A N 1
ATOM 1044 C CA . LYS A 1 120 ? -4.411 3.248 8.847 1.00 66.31 120 LYS A CA 1
ATOM 1045 C C . LYS A 1 120 ? -3.565 3.101 7.584 1.00 66.31 120 LYS A C 1
ATOM 1047 O O . LYS A 1 120 ? -3.389 4.065 6.846 1.00 66.31 120 LYS A O 1
ATOM 1052 N N . GLU A 1 121 ? -3.143 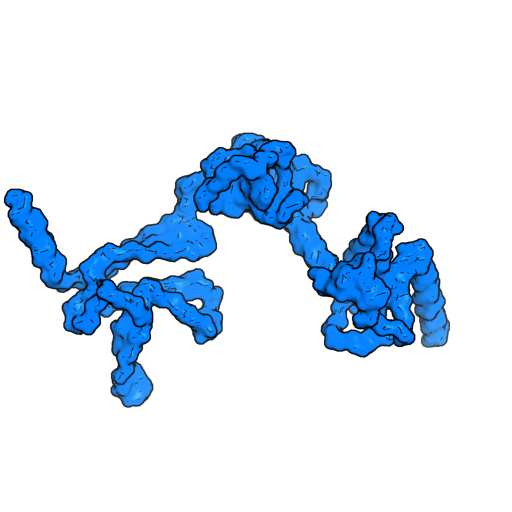1.881 7.278 1.00 59.94 121 GLU A N 1
ATOM 1053 C CA . GLU A 1 121 ? -2.492 1.538 6.012 1.00 59.94 121 GLU A CA 1
ATOM 1054 C C . GLU A 1 121 ? -3.429 1.769 4.818 1.00 59.94 121 GLU A C 1
ATOM 1056 O O . GLU A 1 121 ? -3.007 2.334 3.811 1.00 59.94 121 GLU A O 1
ATOM 1061 N N . SER A 1 122 ? -4.722 1.457 4.969 1.00 51.47 122 SER A N 1
ATOM 1062 C CA . SER A 1 122 ? -5.742 1.669 3.933 1.00 51.47 122 SER A CA 1
ATOM 1063 C C . SER A 1 122 ? -6.151 3.131 3.732 1.00 51.47 122 SER A C 1
ATOM 1065 O O . SER A 1 122 ? -6.369 3.563 2.603 1.00 51.47 122 SER A O 1
ATOM 1067 N N . LEU A 1 123 ? -6.211 3.913 4.810 1.00 53.25 123 LEU A N 1
ATOM 1068 C CA . LEU A 1 123 ? -6.473 5.353 4.836 1.00 53.25 123 LEU A CA 1
ATOM 1069 C C . LEU A 1 123 ? -5.305 6.146 4.258 1.00 53.25 123 LEU A C 1
ATOM 1071 O O . LEU A 1 123 ? -5.518 7.259 3.793 1.00 53.25 123 LEU A O 1
ATOM 1075 N N . ASN A 1 124 ? -4.095 5.583 4.263 1.00 58.47 124 ASN A N 1
ATOM 1076 C CA . ASN A 1 124 ? -2.930 6.187 3.627 1.00 58.47 124 ASN A CA 1
ATOM 1077 C C . ASN A 1 124 ? -2.947 6.043 2.100 1.00 58.47 124 ASN A C 1
ATOM 1079 O O . ASN A 1 124 ? -2.198 6.752 1.420 1.00 58.47 124 ASN A O 1
ATOM 1083 N N . TRP A 1 125 ? -3.796 5.183 1.528 1.00 72.12 125 TRP A N 1
ATOM 1084 C CA . TRP A 1 125 ? -3.855 5.015 0.080 1.00 72.12 125 TRP A CA 1
ATOM 1085 C C . TRP A 1 125 ? -4.770 6.040 -0.574 1.00 72.12 125 TRP A C 1
ATOM 1087 O O . TRP A 1 125 ? -5.908 6.272 -0.172 1.00 72.12 125 TRP A O 1
ATOM 1097 N N . CYS A 1 126 ? -4.254 6.651 -1.633 1.00 85.75 126 CYS A N 1
ATOM 1098 C CA . CYS A 1 126 ? -5.064 7.474 -2.506 1.00 85.75 126 CYS A CA 1
ATOM 1099 C C . CYS A 1 126 ? -5.949 6.554 -3.352 1.00 85.75 126 CYS A C 1
ATOM 1101 O O . CYS A 1 126 ? -5.477 5.553 -3.897 1.00 85.75 126 CYS A O 1
ATOM 1103 N N . ILE A 1 127 ? -7.233 6.879 -3.459 1.00 90.62 127 ILE A N 1
ATOM 1104 C CA . ILE A 1 127 ? -8.205 6.063 -4.187 1.00 90.62 127 ILE A CA 1
ATOM 1105 C C . ILE A 1 127 ? -8.622 6.750 -5.480 1.00 90.62 127 ILE A C 1
ATOM 1107 O O . ILE A 1 127 ? -8.716 7.976 -5.555 1.00 90.62 127 ILE A O 1
ATOM 1111 N N . ALA A 1 128 ? -8.888 5.952 -6.503 1.00 93.12 128 ALA A N 1
ATOM 1112 C CA . ALA A 1 128 ? -9.386 6.413 -7.781 1.00 93.12 128 ALA A CA 1
ATOM 1113 C C . ALA A 1 128 ? -10.531 5.523 -8.276 1.00 93.12 128 ALA A C 1
ATOM 1115 O O . ALA A 1 128 ? -10.603 4.327 -7.974 1.00 93.12 128 ALA A O 1
ATOM 1116 N N . LYS A 1 129 ? -11.441 6.107 -9.050 1.00 94.31 129 LYS A N 1
ATOM 1117 C CA . LYS A 1 129 ? -12.576 5.399 -9.649 1.00 94.31 129 LYS A CA 1
ATOM 1118 C C . LYS A 1 129 ? -12.938 5.980 -10.998 1.00 94.31 129 LYS A C 1
ATOM 1120 O O . LYS A 1 129 ? -12.746 7.168 -11.212 1.00 94.31 129 LYS A O 1
ATOM 1125 N N . SER A 1 130 ? -13.541 5.174 -11.858 1.00 91.19 130 SER A N 1
ATOM 1126 C CA . SER A 1 130 ? -14.200 5.662 -13.066 1.00 91.19 130 SER A CA 1
ATOM 1127 C C . SER A 1 130 ? -15.616 5.093 -13.135 1.00 91.19 130 SER A C 1
ATOM 1129 O O . SER A 1 130 ? -15.802 3.902 -12.873 1.00 91.19 130 SER A O 1
ATOM 1131 N N . PRO A 1 131 ? -16.627 5.910 -13.481 1.00 86.31 131 PRO A N 1
ATOM 1132 C CA . PRO A 1 131 ? -17.972 5.413 -13.748 1.00 86.31 131 PRO A CA 1
ATOM 1133 C C . PRO A 1 131 ? -18.067 4.666 -15.091 1.00 86.31 131 PRO A C 1
ATOM 1135 O O . PRO A 1 131 ? -19.091 4.048 -15.362 1.00 86.31 131 PRO A O 1
ATOM 1138 N N . LEU A 1 132 ? -17.019 4.708 -15.926 1.00 86.94 132 LEU A N 1
ATOM 1139 C CA . LEU A 1 132 ? -17.004 4.182 -17.297 1.00 86.94 132 LEU A CA 1
ATOM 1140 C C . LEU A 1 132 ? -16.160 2.905 -17.449 1.00 86.94 132 LEU A C 1
ATOM 1142 O O . LEU A 1 132 ? -15.713 2.590 -18.552 1.00 86.94 132 LEU A O 1
ATOM 1146 N N . ILE A 1 133 ? -15.916 2.169 -16.357 1.00 84.12 133 ILE A N 1
ATOM 1147 C CA . ILE A 1 133 ? -15.130 0.925 -16.394 1.00 84.12 133 ILE A CA 1
ATOM 1148 C C . ILE A 1 133 ? -15.816 -0.111 -17.286 1.00 84.12 133 ILE A C 1
ATOM 1150 O O . ILE A 1 133 ? -16.950 -0.520 -17.036 1.00 84.12 133 ILE A O 1
ATOM 1154 N N . SER A 1 134 ? -15.083 -0.588 -18.291 1.00 82.88 134 SER A N 1
ATOM 1155 C CA . SER A 1 134 ? -15.502 -1.691 -19.147 1.00 82.88 134 SER A CA 1
ATOM 1156 C C . SER A 1 134 ? -14.771 -2.976 -18.767 1.00 82.88 134 SER A C 1
ATOM 1158 O O . SER A 1 134 ? -13.541 -3.043 -18.751 1.00 82.88 134 SER A O 1
ATOM 1160 N N . ILE A 1 135 ? -15.559 -4.016 -18.491 1.00 75.69 135 ILE A N 1
ATOM 1161 C CA . ILE A 1 135 ? -15.086 -5.339 -18.055 1.00 75.69 135 ILE A CA 1
ATOM 1162 C C . ILE A 1 135 ? -14.492 -6.136 -19.234 1.00 75.69 135 ILE A C 1
ATOM 1164 O O . ILE A 1 135 ? -13.679 -7.028 -19.036 1.00 75.69 135 ILE A O 1
ATOM 1168 N N . LYS A 1 136 ? -14.881 -5.811 -20.477 1.00 66.81 136 LYS A N 1
ATOM 1169 C CA . LYS A 1 136 ? -14.484 -6.543 -21.697 1.00 66.81 136 LYS A CA 1
ATOM 1170 C C . LYS A 1 136 ? -13.246 -5.973 -22.399 1.00 66.81 136 LYS A C 1
ATOM 1172 O O . LYS A 1 136 ? -12.978 -6.345 -23.538 1.00 66.81 136 LYS A O 1
ATOM 1177 N N . LEU A 1 137 ? -12.537 -5.024 -21.793 1.00 64.75 137 LEU A N 1
ATOM 1178 C CA . LEU A 1 137 ? -11.385 -4.412 -22.449 1.00 64.75 137 LEU A CA 1
ATOM 1179 C C . LEU A 1 137 ? -10.181 -5.361 -22.433 1.00 64.75 137 LEU A C 1
ATOM 1181 O O . LEU A 1 137 ? -9.817 -5.883 -21.382 1.00 64.75 137 LEU A O 1
ATOM 1185 N N . ASN A 1 138 ? -9.541 -5.537 -23.592 1.00 68.38 138 ASN A N 1
ATOM 1186 C CA . ASN A 1 138 ? -8.259 -6.231 -23.679 1.00 68.38 138 ASN A CA 1
ATOM 1187 C C . ASN A 1 138 ? -7.213 -5.410 -22.923 1.00 68.38 138 ASN A C 1
ATOM 1189 O O . ASN A 1 138 ? -6.891 -4.292 -23.329 1.00 68.38 138 ASN A O 1
ATOM 1193 N N . ARG A 1 139 ? -6.712 -5.957 -21.814 1.00 73.69 139 ARG A N 1
ATOM 1194 C CA . ARG A 1 139 ? -5.621 -5.348 -21.054 1.00 73.69 139 ARG A CA 1
ATOM 1195 C C . ARG A 1 139 ? -4.338 -5.419 -21.895 1.00 73.69 139 ARG A C 1
ATOM 1197 O O . ARG A 1 139 ? -4.044 -6.495 -22.421 1.00 73.69 139 ARG A O 1
ATOM 1204 N N . PRO A 1 140 ? -3.594 -4.313 -22.047 1.00 73.75 140 PRO A N 1
ATOM 1205 C CA . PRO A 1 140 ? -2.297 -4.323 -22.707 1.00 73.75 140 PRO A CA 1
ATOM 1206 C C . PRO A 1 140 ? -1.338 -5.304 -22.030 1.00 73.75 140 PRO A C 1
ATOM 1208 O O . PRO A 1 140 ? -1.423 -5.525 -20.823 1.00 73.75 140 PRO A O 1
ATOM 1211 N N . VAL A 1 141 ? -0.422 -5.873 -22.815 1.00 64.06 141 VAL A N 1
ATOM 1212 C CA . VAL A 1 141 ? 0.634 -6.767 -22.308 1.00 64.06 141 VAL A CA 1
ATOM 1213 C C . VAL A 1 141 ? 1.597 -6.005 -21.396 1.00 64.06 141 VAL A C 1
ATOM 1215 O O . VAL A 1 141 ? 2.087 -6.566 -20.423 1.00 64.06 141 VAL A O 1
ATOM 1218 N N . THR A 1 142 ? 1.827 -4.720 -21.684 1.00 69.06 142 THR A N 1
ATOM 1219 C CA . THR A 1 142 ? 2.659 -3.832 -20.875 1.00 69.06 142 THR A CA 1
ATOM 1220 C C . THR A 1 142 ? 1.806 -2.773 -20.189 1.00 69.06 142 THR A C 1
ATOM 1222 O O . THR A 1 142 ? 1.063 -2.016 -20.817 1.00 69.06 142 THR A O 1
ATOM 1225 N N . THR A 1 143 ? 1.913 -2.723 -18.869 1.00 79.50 143 THR A N 1
ATOM 1226 C CA . THR A 1 143 ? 1.288 -1.714 -18.022 1.00 79.50 143 THR A CA 1
ATOM 1227 C C . THR A 1 143 ? 2.289 -1.289 -16.955 1.00 79.50 143 THR A C 1
ATOM 1229 O O . THR A 1 143 ? 3.196 -2.038 -16.605 1.00 79.50 143 THR A O 1
ATOM 1232 N N . THR A 1 144 ? 2.133 -0.079 -16.427 1.00 79.75 144 THR A N 1
ATOM 1233 C CA . THR A 1 144 ? 2.927 0.392 -15.287 1.00 79.75 144 THR A CA 1
ATOM 1234 C C . THR A 1 144 ? 2.025 0.874 -14.169 1.00 79.75 144 THR A C 1
ATOM 1236 O O . THR A 1 144 ? 0.910 1.348 -14.405 1.00 79.75 144 THR A O 1
ATOM 1239 N N . LYS A 1 145 ? 2.487 0.758 -12.927 1.00 86.88 145 LYS A N 1
ATOM 1240 C CA . LYS A 1 145 ? 1.736 1.213 -11.759 1.00 86.88 145 LYS A CA 1
ATOM 1241 C C . LYS A 1 145 ? 1.539 2.728 -11.823 1.00 86.88 145 LYS A C 1
ATOM 1243 O O . LYS A 1 145 ? 2.487 3.487 -12.012 1.00 86.88 145 LYS A O 1
ATOM 1248 N N . LEU A 1 146 ? 0.305 3.191 -11.634 1.00 90.81 146 LEU A N 1
ATOM 1249 C CA . LEU A 1 146 ? -0.000 4.615 -11.698 1.00 90.81 146 LEU A CA 1
ATOM 1250 C C . LEU A 1 146 ? 0.632 5.355 -10.511 1.00 90.81 146 LEU A C 1
ATOM 1252 O O . LEU A 1 146 ? 0.203 5.195 -9.363 1.00 90.81 146 LEU A O 1
ATOM 1256 N N . TYR A 1 147 ? 1.613 6.205 -10.819 1.00 88.69 147 TYR A N 1
ATOM 1257 C CA . TYR A 1 147 ? 2.366 6.989 -9.844 1.00 88.69 147 TYR A CA 1
ATOM 1258 C C . TYR A 1 147 ? 2.420 8.470 -10.247 1.00 88.69 147 TYR A C 1
ATOM 1260 O O . TYR A 1 147 ? 3.380 8.955 -10.845 1.00 88.69 147 TYR A O 1
ATOM 1268 N N . ILE A 1 148 ? 1.344 9.194 -9.931 1.00 90.25 148 ILE A N 1
ATOM 1269 C CA . ILE A 1 148 ? 1.131 10.605 -10.302 1.00 90.25 148 ILE A CA 1
ATOM 1270 C C . ILE A 1 148 ? 0.799 11.442 -9.055 1.00 90.25 148 ILE A C 1
ATOM 1272 O O . ILE A 1 148 ? 0.345 10.869 -8.057 1.00 90.25 148 ILE A O 1
ATOM 1276 N N . PRO A 1 149 ? 1.041 12.770 -9.052 1.00 89.44 149 PRO A N 1
ATOM 1277 C CA . PRO A 1 149 ? 0.703 13.633 -7.913 1.00 89.44 149 PRO A CA 1
ATOM 1278 C C . PRO A 1 149 ? -0.808 13.685 -7.657 1.00 89.44 149 PRO A C 1
ATOM 1280 O O . PRO A 1 149 ? -1.594 13.075 -8.368 1.00 89.44 149 PRO A O 1
ATOM 1283 N N . CYS A 1 150 ? -1.244 14.410 -6.627 1.00 87.31 150 CYS A N 1
ATOM 1284 C CA . CYS A 1 150 ? -2.667 14.654 -6.381 1.00 87.31 150 CYS A CA 1
ATOM 1285 C C . CYS A 1 150 ? -3.250 15.681 -7.372 1.00 87.31 150 CYS A C 1
ATOM 1287 O O . CYS A 1 150 ? -2.645 16.728 -7.600 1.00 87.31 150 CYS A O 1
ATOM 1289 N N . ALA A 1 151 ? -4.477 15.453 -7.859 1.00 85.94 151 ALA A N 1
ATOM 1290 C CA . ALA A 1 151 ? -5.233 16.432 -8.657 1.00 85.94 151 ALA A CA 1
ATOM 1291 C C . ALA A 1 151 ? -5.517 17.746 -7.894 1.00 85.94 151 ALA A C 1
ATOM 1293 O O . ALA A 1 151 ? -5.706 18.804 -8.488 1.00 85.94 151 ALA A O 1
ATOM 1294 N N . GLY A 1 152 ? -5.473 17.708 -6.559 1.00 73.56 152 GLY A N 1
ATOM 1295 C CA . GLY A 1 152 ? -5.569 18.864 -5.666 1.00 73.56 152 GLY A CA 1
ATOM 1296 C C . GLY A 1 152 ? -4.297 19.714 -5.570 1.00 73.56 152 GLY A C 1
ATOM 1297 O O . GLY A 1 152 ? -4.154 20.459 -4.604 1.00 73.56 152 GLY A O 1
ATOM 1298 N N . ILE A 1 153 ? -3.363 19.631 -6.527 1.00 65.19 153 ILE A N 1
ATOM 1299 C CA . ILE A 1 153 ? -2.141 20.460 -6.561 1.00 65.19 153 ILE A CA 1
ATOM 1300 C C . ILE A 1 153 ? -2.460 21.965 -6.505 1.00 65.19 153 ILE A C 1
ATOM 1302 O O . ILE A 1 153 ? -1.708 22.742 -5.921 1.00 65.19 153 ILE A O 1
ATOM 1306 N N . LYS A 1 154 ? -3.613 22.373 -7.056 1.00 64.31 154 LYS A N 1
ATOM 1307 C CA . LYS A 1 154 ? -4.128 23.755 -7.008 1.00 64.31 154 LYS A CA 1
ATOM 1308 C C . LYS A 1 154 ? -4.641 24.160 -5.619 1.00 64.31 154 LYS A C 1
ATOM 1310 O O . LYS A 1 154 ? -4.863 25.336 -5.365 1.00 64.31 154 LYS A O 1
ATOM 1315 N N . SER A 1 155 ? -4.833 23.191 -4.730 1.00 62.16 155 SER A N 1
ATOM 1316 C CA . SER A 1 155 ? -5.389 23.337 -3.382 1.00 62.16 155 SER A CA 1
ATOM 1317 C C . SER A 1 155 ? -4.334 23.090 -2.294 1.00 62.16 155 SER A C 1
ATOM 1319 O O . SER A 1 155 ? -4.674 22.621 -1.213 1.00 62.16 155 SER A O 1
ATOM 1321 N N . ASN A 1 156 ? -3.056 23.383 -2.576 1.00 64.25 156 ASN A N 1
ATOM 1322 C CA . ASN A 1 156 ? -1.910 23.206 -1.669 1.00 64.25 156 ASN A CA 1
ATOM 1323 C C . ASN A 1 156 ? -1.631 21.755 -1.227 1.00 64.25 156 ASN A C 1
ATOM 1325 O O . ASN A 1 156 ? -1.016 21.530 -0.185 1.00 64.25 156 ASN A O 1
ATOM 1329 N N . CYS A 1 157 ? -2.034 20.753 -2.016 1.00 71.50 157 CYS A N 1
ATOM 1330 C CA . CYS A 1 157 ? -1.560 19.385 -1.795 1.00 71.50 157 CYS A CA 1
ATOM 1331 C C . CYS A 1 157 ? -0.056 19.273 -2.132 1.00 71.50 157 CYS A C 1
ATOM 1333 O O . CYS A 1 157 ? 0.358 19.825 -3.159 1.00 71.50 157 CYS A O 1
ATOM 1335 N N . PRO A 1 158 ? 0.754 18.536 -1.342 1.00 68.38 158 PRO A N 1
ATOM 1336 C CA . PRO A 1 158 ? 2.139 18.235 -1.695 1.00 68.38 158 PRO A CA 1
ATOM 1337 C C . PRO A 1 158 ? 2.265 17.657 -3.107 1.00 68.38 158 PRO A C 1
ATOM 1339 O O . PRO A 1 158 ? 1.447 16.835 -3.532 1.00 68.38 158 PRO A O 1
ATOM 1342 N N . ARG A 1 159 ? 3.307 18.085 -3.830 1.00 74.50 159 ARG A N 1
ATOM 1343 C CA . ARG A 1 159 ? 3.558 17.685 -5.226 1.00 74.50 159 ARG A CA 1
ATOM 1344 C C . ARG A 1 159 ? 4.111 16.266 -5.369 1.00 74.50 159 ARG A C 1
ATOM 1346 O O . ARG A 1 159 ? 4.308 15.815 -6.494 1.00 74.50 159 ARG A O 1
ATOM 1353 N N . ASP A 1 160 ? 4.348 15.572 -4.262 1.00 77.81 160 ASP A N 1
ATOM 1354 C CA . ASP A 1 160 ? 4.857 14.206 -4.272 1.00 77.81 160 ASP A CA 1
ATOM 1355 C C . ASP A 1 160 ? 3.893 13.274 -5.004 1.00 77.81 160 ASP A C 1
ATOM 1357 O O . ASP A 1 160 ? 2.671 13.305 -4.789 1.00 77.81 160 ASP A O 1
ATOM 1361 N N . LYS A 1 161 ? 4.463 12.429 -5.865 1.00 84.50 161 LYS A N 1
ATOM 1362 C CA . LYS A 1 161 ? 3.731 11.382 -6.575 1.00 84.50 161 LYS A CA 1
ATOM 1363 C C . LYS A 1 161 ? 3.140 10.384 -5.576 1.00 84.50 161 LYS A C 1
ATOM 1365 O O . LYS A 1 161 ? 3.681 10.158 -4.495 1.00 84.50 161 LYS A O 1
ATOM 1370 N N . LYS A 1 162 ? 1.983 9.819 -5.921 1.00 84.12 162 LYS A N 1
ATOM 1371 C CA . LYS A 1 162 ? 1.212 8.927 -5.051 1.00 84.12 162 LYS A CA 1
ATOM 1372 C C . LYS A 1 162 ? 0.812 7.676 -5.810 1.00 84.12 162 LYS A C 1
ATOM 1374 O O . LYS A 1 162 ? 0.562 7.725 -7.010 1.00 84.12 162 LYS A O 1
ATOM 1379 N N . ASN A 1 163 ? 0.735 6.567 -5.084 1.00 85.94 163 ASN A N 1
ATOM 1380 C CA . ASN A 1 163 ? 0.147 5.333 -5.587 1.00 85.94 163 ASN A CA 1
ATOM 1381 C C . ASN A 1 163 ? -1.376 5.406 -5.467 1.00 85.94 163 ASN A C 1
ATOM 1383 O O . ASN A 1 163 ? -1.894 5.842 -4.435 1.00 85.94 163 ASN A O 1
ATOM 1387 N N . TRP A 1 164 ? -2.074 4.924 -6.492 1.00 90.69 164 TRP A N 1
ATOM 1388 C CA . TRP A 1 164 ? -3.532 4.977 -6.566 1.00 90.69 164 TRP A CA 1
ATOM 1389 C C . TRP A 1 164 ? -4.139 3.576 -6.574 1.00 90.69 164 TRP A C 1
ATOM 1391 O O . TRP A 1 164 ? -3.680 2.705 -7.312 1.00 90.69 164 TRP A O 1
ATOM 1401 N N . LYS A 1 165 ? -5.177 3.355 -5.763 1.00 89.88 165 LYS A N 1
ATOM 1402 C CA . LYS A 1 165 ? -5.951 2.104 -5.718 1.00 89.88 165 LYS A CA 1
ATOM 1403 C C . LYS A 1 165 ? -7.369 2.303 -6.232 1.00 89.88 165 LYS A C 1
ATOM 1405 O O . LYS A 1 165 ? -7.946 3.375 -6.086 1.00 89.88 165 LYS A O 1
ATOM 1410 N N . CYS A 1 166 ? -7.951 1.263 -6.814 1.00 88.94 166 CYS A N 1
ATOM 1411 C CA . CYS A 1 166 ? -9.348 1.284 -7.225 1.00 88.94 166 CYS A CA 1
ATOM 1412 C C . CYS A 1 166 ? -10.279 1.313 -6.005 1.00 88.94 166 CYS A C 1
ATOM 1414 O O . CYS A 1 166 ? -10.158 0.455 -5.137 1.00 88.94 166 CYS A O 1
ATOM 1416 N N . GLU A 1 167 ? -11.259 2.224 -5.984 1.00 89.44 167 GLU A N 1
ATOM 1417 C CA . GLU A 1 167 ? -12.292 2.284 -4.927 1.00 89.44 167 GLU A CA 1
ATOM 1418 C C . GLU A 1 167 ? -13.065 0.958 -4.776 1.00 89.44 167 GLU A C 1
ATOM 1420 O O . GLU A 1 167 ? -13.495 0.623 -3.680 1.00 89.44 167 GLU A O 1
ATOM 1425 N N . LYS A 1 168 ? -13.244 0.195 -5.866 1.00 85.69 168 LYS A N 1
ATOM 1426 C CA . LYS A 1 168 ? -14.098 -1.004 -5.885 1.00 85.69 168 LYS A CA 1
ATOM 1427 C C . LYS A 1 168 ? -13.361 -2.317 -5.616 1.00 85.69 168 LYS A C 1
ATOM 1429 O O . LYS A 1 168 ? -13.894 -3.165 -4.914 1.00 85.69 168 LYS A O 1
ATOM 1434 N N . CYS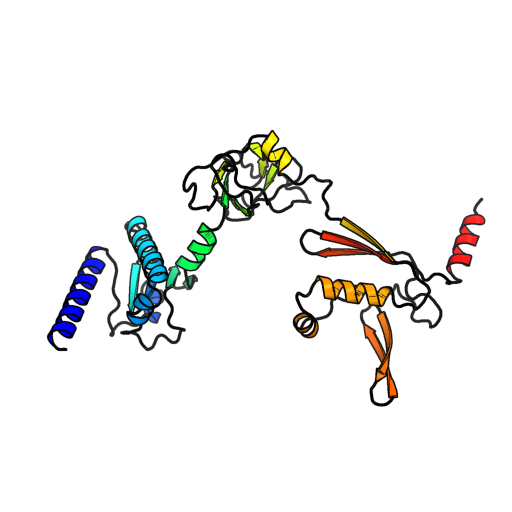 A 1 169 ? -12.200 -2.530 -6.239 1.00 79.06 169 CYS A N 1
ATOM 1435 C CA . CYS A 1 169 ? -11.458 -3.796 -6.120 1.00 79.06 169 CYS A CA 1
ATOM 1436 C C . CYS A 1 169 ? -10.184 -3.695 -5.283 1.00 79.06 169 CYS A C 1
ATOM 1438 O O . CYS A 1 169 ? -9.502 -4.699 -5.127 1.00 79.06 169 CYS A O 1
ATOM 1440 N N . GLU A 1 170 ? -9.838 -2.501 -4.794 1.00 80.88 170 GLU A N 1
ATOM 1441 C CA . GLU A 1 170 ? -8.685 -2.249 -3.918 1.00 80.88 170 GLU A CA 1
ATOM 1442 C C . GLU A 1 170 ? -7.307 -2.618 -4.508 1.00 80.88 170 GLU A C 1
ATOM 1444 O O . GLU A 1 170 ? -6.274 -2.431 -3.859 1.00 80.88 170 GLU A O 1
ATOM 1449 N N . THR A 1 171 ? -7.254 -3.066 -5.767 1.00 80.88 171 THR A N 1
ATOM 1450 C CA . THR A 1 171 ? -6.006 -3.266 -6.508 1.00 80.88 171 THR A CA 1
ATOM 1451 C C . THR A 1 171 ? -5.419 -1.925 -6.930 1.00 80.88 171 THR A C 1
ATOM 1453 O O . THR A 1 171 ? -6.141 -0.933 -7.085 1.00 80.88 171 THR A O 1
ATOM 1456 N N . PHE A 1 172 ? -4.109 -1.891 -7.172 1.00 85.06 172 PHE A N 1
ATOM 1457 C CA . PHE A 1 172 ? -3.474 -0.715 -7.758 1.00 85.06 172 PHE A CA 1
ATOM 1458 C C . PHE A 1 172 ? -4.050 -0.409 -9.143 1.00 85.06 172 PHE A C 1
ATOM 1460 O O . PHE A 1 172 ? -4.455 -1.312 -9.880 1.00 85.06 172 PHE A O 1
ATOM 1467 N N . ILE A 1 173 ? -4.126 0.883 -9.451 1.00 92.31 173 ILE A N 1
ATOM 1468 C CA . ILE A 1 173 ? -4.408 1.370 -10.794 1.00 92.31 173 ILE A CA 1
ATOM 1469 C C . ILE A 1 173 ? -3.121 1.291 -11.603 1.00 92.31 173 ILE A C 1
ATOM 1471 O O . ILE A 1 173 ? -2.056 1.686 -11.128 1.00 92.31 173 ILE A O 1
ATOM 1475 N N . GLU A 1 174 ? -3.235 0.825 -12.834 1.00 90.12 174 GLU A N 1
ATOM 1476 C CA . GLU A 1 174 ? -2.139 0.759 -13.786 1.00 90.12 174 GLU A CA 1
ATOM 1477 C C . GLU A 1 174 ? -2.461 1.563 -15.040 1.00 90.12 174 GLU A C 1
ATOM 1479 O O . GLU A 1 174 ? -3.619 1.665 -15.438 1.00 90.12 174 GLU A O 1
ATOM 1484 N N . TYR A 1 175 ? -1.437 2.119 -15.674 1.00 92.44 175 TYR A N 1
ATOM 1485 C CA . TYR A 1 175 ? -1.524 2.813 -16.947 1.00 92.44 175 TYR A CA 1
ATOM 1486 C C . TYR A 1 175 ? -1.016 1.917 -18.074 1.00 92.44 175 TYR A C 1
ATOM 1488 O O . TYR A 1 175 ? 0.073 1.357 -17.974 1.00 92.44 175 TYR A O 1
ATOM 1496 N N . GLY A 1 176 ? -1.811 1.776 -19.137 1.00 85.88 176 GLY A N 1
ATOM 1497 C CA . GLY A 1 176 ? -1.507 0.880 -20.258 1.00 85.88 176 GLY A CA 1
ATOM 1498 C C . GLY A 1 176 ? -0.887 1.546 -21.483 1.00 85.88 176 GLY A C 1
ATOM 1499 O O . GLY A 1 176 ? -0.902 0.949 -22.555 1.00 85.88 176 GLY A O 1
ATOM 1500 N N . TYR A 1 177 ? -0.402 2.788 -21.366 1.00 86.00 177 TYR A N 1
ATOM 1501 C CA . TYR A 1 177 ? 0.169 3.570 -22.478 1.00 86.00 177 TYR A CA 1
ATOM 1502 C C . TYR A 1 177 ? -0.778 3.826 -23.666 1.00 86.00 177 TYR A C 1
ATOM 1504 O O . TYR A 1 177 ? -0.368 4.379 -24.682 1.00 86.00 177 TYR A O 1
ATOM 1512 N N . ASP A 1 178 ? -2.055 3.469 -23.538 1.00 86.50 178 ASP A N 1
ATOM 1513 C CA . ASP A 1 178 ? -3.108 3.647 -24.537 1.00 86.50 178 ASP A CA 1
ATOM 1514 C C . ASP A 1 178 ? -4.158 4.678 -24.086 1.00 86.50 178 ASP A C 1
ATOM 1516 O O . ASP A 1 178 ? -5.325 4.609 -24.479 1.00 86.50 178 ASP A O 1
ATOM 1520 N N . ASN A 1 179 ? -3.749 5.629 -23.235 1.00 89.06 179 ASN A N 1
ATOM 1521 C CA . ASN A 1 179 ? -4.617 6.613 -22.579 1.00 89.06 179 ASN A CA 1
ATOM 1522 C C . ASN A 1 179 ? -5.710 5.994 -21.692 1.00 89.06 179 ASN A C 1
ATOM 1524 O O . ASN A 1 179 ? -6.725 6.640 -21.416 1.00 89.06 179 ASN A O 1
ATOM 1528 N N . LYS A 1 180 ? -5.518 4.756 -21.221 1.00 92.62 180 LYS A N 1
ATOM 1529 C CA . LYS A 1 180 ? -6.442 4.083 -20.305 1.00 92.62 180 LYS A CA 1
ATOM 1530 C C . LYS A 1 180 ? -5.763 3.630 -19.027 1.00 92.62 180 LYS A C 1
ATOM 1532 O O . LYS A 1 180 ? -4.581 3.282 -18.999 1.00 92.62 180 LYS A O 1
ATOM 1537 N N . PHE A 1 181 ? -6.565 3.611 -17.973 1.00 94.75 181 PHE A N 1
ATOM 1538 C CA . PHE A 1 181 ? -6.223 2.999 -16.705 1.00 94.75 181 PHE A CA 1
ATOM 1539 C C . PHE A 1 181 ? -6.918 1.657 -16.541 1.00 94.75 181 PHE A C 1
ATOM 1541 O O . PHE A 1 181 ? -8.042 1.465 -17.011 1.00 94.75 181 PHE A O 1
ATOM 1548 N N . TYR A 1 182 ? -6.243 0.753 -15.839 1.00 89.00 182 TYR A N 1
ATOM 1549 C CA . TYR A 1 182 ? -6.651 -0.626 -15.618 1.00 89.00 182 TYR A CA 1
ATOM 1550 C C . TYR A 1 182 ? -6.579 -0.978 -14.133 1.00 89.00 182 TYR A C 1
ATOM 1552 O O . TYR A 1 182 ? -5.735 -0.475 -13.393 1.00 89.00 182 TYR A O 1
ATOM 1560 N N . CYS A 1 183 ? -7.479 -1.849 -13.691 1.00 87.69 183 CYS A N 1
ATOM 1561 C CA . CYS A 1 183 ? -7.455 -2.480 -12.373 1.00 87.69 183 CYS A CA 1
ATOM 1562 C C . CYS A 1 183 ? -8.175 -3.838 -12.438 1.00 87.69 183 CYS A C 1
ATOM 1564 O O . CYS A 1 183 ? -8.617 -4.259 -13.508 1.00 87.69 183 CYS A O 1
ATOM 1566 N N . GLY A 1 184 ? -8.375 -4.507 -11.297 1.00 79.31 184 GLY A N 1
ATOM 1567 C CA . GLY A 1 184 ? -9.125 -5.770 -11.238 1.00 79.31 184 GLY A CA 1
ATOM 1568 C C . GLY A 1 184 ? -10.583 -5.690 -11.726 1.00 79.31 184 GLY A C 1
ATOM 1569 O O . GLY A 1 184 ? -11.194 -6.720 -11.991 1.00 79.31 184 GLY A O 1
ATOM 1570 N N . CYS A 1 185 ? -11.155 -4.488 -11.872 1.00 81.88 185 CYS A N 1
ATOM 1571 C CA . CYS A 1 185 ? -12.511 -4.296 -12.403 1.00 81.88 185 CYS A CA 1
ATOM 1572 C C . CYS A 1 185 ? -12.585 -4.204 -13.939 1.00 81.88 185 CYS A C 1
ATOM 1574 O O . CYS A 1 185 ? -13.688 -4.292 -14.477 1.00 81.88 185 CYS A O 1
ATOM 1576 N N . GLY A 1 186 ? -11.467 -3.975 -14.635 1.00 85.62 186 GLY A N 1
ATOM 1577 C CA . GLY A 1 186 ? -11.433 -3.685 -16.073 1.00 85.62 186 GLY A CA 1
ATOM 1578 C C . GLY A 1 186 ? -10.663 -2.403 -16.397 1.00 85.62 186 GLY A C 1
ATOM 1579 O O . GLY A 1 186 ? -9.790 -1.998 -15.626 1.00 85.62 186 GLY A O 1
ATOM 1580 N N . GLY A 1 187 ? -10.985 -1.768 -17.531 1.00 92.38 187 GLY A N 1
ATOM 1581 C CA . GLY A 1 187 ? -10.297 -0.559 -18.001 1.00 92.38 187 GLY A CA 1
ATOM 1582 C C . GLY A 1 187 ? -11.224 0.569 -18.460 1.00 92.38 187 GLY A C 1
ATOM 1583 O O . GLY A 1 187 ? -12.344 0.319 -18.913 1.00 92.38 187 GLY A O 1
ATOM 1584 N N . ALA A 1 188 ? -10.755 1.813 -18.343 1.00 94.19 188 ALA A N 1
ATOM 1585 C CA . ALA A 1 188 ? -11.432 3.024 -18.823 1.00 94.19 188 ALA A CA 1
ATOM 1586 C C . ALA A 1 188 ? -10.426 4.129 -19.187 1.00 94.19 188 ALA A C 1
ATOM 1588 O O . ALA A 1 188 ? -9.267 4.070 -18.782 1.00 94.19 188 ALA A O 1
ATOM 1589 N N . LEU A 1 189 ? -10.868 5.140 -19.943 1.00 93.88 189 LEU A N 1
ATOM 1590 C CA . LEU A 1 189 ? -10.035 6.291 -20.316 1.00 93.88 189 LEU A CA 1
ATOM 1591 C C . LEU A 1 189 ? -9.495 7.013 -19.078 1.00 93.88 189 LEU A C 1
ATOM 1593 O O . LEU A 1 189 ? -10.218 7.189 -18.095 1.00 93.88 189 LEU A O 1
ATOM 1597 N N . ALA A 1 190 ? -8.235 7.435 -19.135 1.00 93.75 190 ALA A N 1
ATOM 1598 C CA . ALA A 1 190 ? -7.525 8.043 -18.016 1.00 93.75 190 ALA A CA 1
ATOM 1599 C C . ALA A 1 190 ? -8.216 9.313 -17.484 1.00 93.75 190 ALA A C 1
ATOM 1601 O O . ALA A 1 190 ? -8.333 9.506 -16.275 1.00 93.75 190 ALA A O 1
ATOM 1602 N N . ASP A 1 191 ? -8.741 10.142 -18.383 1.00 92.75 191 ASP A N 1
ATOM 1603 C CA . ASP A 1 191 ? -9.465 11.383 -18.081 1.00 92.75 191 ASP A CA 1
ATOM 1604 C C . ASP A 1 191 ? -10.867 11.167 -17.486 1.00 92.75 191 ASP A C 1
ATOM 1606 O O . ASP A 1 191 ? -11.445 12.087 -16.910 1.00 92.75 191 ASP A O 1
ATOM 1610 N N . SER A 1 192 ? -11.400 9.944 -17.548 1.00 92.75 192 SER A N 1
ATOM 1611 C CA . SER A 1 192 ? -12.667 9.582 -16.901 1.00 92.75 192 SER A CA 1
ATOM 1612 C C . SER A 1 192 ? -12.531 9.290 -15.403 1.00 92.75 192 SER A C 1
ATOM 1614 O O . SER A 1 192 ? -13.541 9.083 -14.722 1.00 92.75 192 SER A O 1
ATOM 1616 N N . TYR A 1 193 ? -11.299 9.220 -14.883 1.00 94.69 193 TYR A N 1
ATOM 1617 C CA . TYR A 1 193 ? -11.056 8.870 -13.489 1.00 94.69 193 TYR A CA 1
ATOM 1618 C C . TYR A 1 193 ? -11.191 10.064 -12.541 1.00 94.69 193 TYR A C 1
ATOM 1620 O O . TYR A 1 193 ? -10.734 11.181 -12.777 1.00 94.69 193 TYR A O 1
ATOM 1628 N N . LEU A 1 194 ? -11.792 9.756 -11.403 1.00 93.94 194 LEU A N 1
ATOM 1629 C CA . LEU A 1 194 ? -11.976 10.588 -10.232 1.00 93.94 194 LEU A CA 1
ATOM 1630 C C . LEU A 1 194 ? -10.981 10.136 -9.165 1.00 93.94 194 LEU A C 1
ATOM 1632 O O . LEU A 1 194 ? -10.927 8.953 -8.836 1.00 93.94 194 LEU A O 1
ATOM 1636 N N . PHE A 1 195 ? -10.252 11.078 -8.580 1.00 92.12 195 PHE A N 1
ATOM 1637 C CA . PHE A 1 195 ? -9.141 10.858 -7.661 1.00 92.12 195 PHE A CA 1
ATOM 1638 C C . PHE A 1 195 ? -9.437 11.475 -6.292 1.00 92.12 195 PHE A C 1
ATOM 1640 O O . PHE A 1 195 ? -9.697 12.672 -6.189 1.00 92.12 195 PHE A O 1
ATOM 1647 N N . LYS A 1 196 ? -9.367 10.680 -5.223 1.00 89.12 196 LYS A N 1
ATOM 1648 C CA . LYS A 1 196 ? -9.446 11.141 -3.832 1.00 89.12 196 LYS A CA 1
ATOM 1649 C C . LYS A 1 196 ? -8.142 10.792 -3.120 1.00 89.12 196 LYS A C 1
ATOM 1651 O O . LYS A 1 196 ? -7.810 9.627 -2.921 1.00 89.12 196 LYS A O 1
ATOM 1656 N N . CYS A 1 197 ? -7.381 11.820 -2.767 1.00 86.06 197 CYS A N 1
ATOM 1657 C CA . CYS A 1 197 ? -6.098 11.665 -2.090 1.00 86.06 197 CYS A CA 1
ATOM 1658 C C . CYS A 1 197 ? -6.296 11.499 -0.575 1.00 86.06 197 CYS A C 1
ATOM 1660 O O . CYS A 1 197 ? -7.205 12.091 0.004 1.00 86.06 197 CYS A O 1
ATOM 1662 N N . SER A 1 198 ? -5.426 10.706 0.052 1.00 78.56 198 SER A N 1
ATOM 1663 C CA . SER A 1 198 ? -5.436 10.380 1.485 1.00 78.56 198 SER A CA 1
ATOM 1664 C C . SER A 1 198 ? -4.955 11.512 2.398 1.00 78.56 198 SER A C 1
ATOM 1666 O O . SER A 1 198 ? -5.033 11.397 3.618 1.00 78.56 198 SER A O 1
ATOM 1668 N N . SER A 1 199 ? -4.437 12.610 1.835 1.00 68.38 199 SER A N 1
ATOM 1669 C CA . SER A 1 199 ? -3.915 13.718 2.637 1.00 68.38 199 SER A CA 1
ATOM 1670 C C . SER A 1 199 ? -5.016 14.360 3.498 1.00 68.38 199 SER A C 1
ATOM 1672 O O . SER A 1 199 ? -6.066 14.738 2.963 1.00 68.38 199 SER A O 1
ATOM 1674 N N . PRO A 1 200 ? -4.756 14.597 4.800 1.00 58.75 200 PRO A N 1
ATOM 1675 C CA . PRO A 1 200 ? -5.696 15.267 5.700 1.00 58.75 200 PRO A CA 1
ATOM 1676 C C . PRO A 1 200 ? -5.942 16.743 5.334 1.00 58.75 200 PRO A C 1
ATOM 1678 O O . PRO A 1 200 ? -6.821 17.375 5.912 1.00 58.75 200 PRO A O 1
ATOM 1681 N N . LEU A 1 201 ? -5.197 17.302 4.372 1.00 55.44 201 LEU A N 1
ATOM 1682 C CA . LEU A 1 201 ? -5.339 18.689 3.919 1.00 55.44 201 LEU A CA 1
ATOM 1683 C C . LEU A 1 201 ? -6.549 18.923 2.992 1.00 55.44 201 LEU A C 1
ATOM 1685 O O . LEU A 1 201 ? -6.963 20.068 2.834 1.00 55.44 201 LEU A O 1
ATOM 1689 N N . HIS A 1 202 ? -7.142 17.887 2.378 1.00 62.53 202 HIS A N 1
ATOM 1690 C CA . HIS A 1 202 ? -8.320 18.051 1.497 1.00 62.53 202 HIS A CA 1
ATOM 1691 C C . HIS A 1 202 ? -9.298 16.841 1.541 1.00 62.53 202 HIS A C 1
ATOM 1693 O O . HIS A 1 202 ? -9.528 16.178 0.527 1.00 62.53 202 HIS A O 1
ATOM 1699 N N . PRO A 1 203 ? -9.913 16.526 2.694 1.00 52.06 203 PRO A N 1
ATOM 1700 C CA . PRO A 1 203 ? -10.244 15.141 3.053 1.00 52.06 203 PRO A CA 1
ATOM 1701 C C . PRO A 1 203 ? -11.310 14.390 2.245 1.00 52.06 203 PRO A C 1
ATOM 1703 O O . PRO A 1 203 ? -11.317 13.168 2.306 1.00 52.06 203 PRO A O 1
ATOM 1706 N N . ASP A 1 204 ? -12.217 15.024 1.498 1.00 64.19 204 ASP A N 1
ATOM 1707 C CA . ASP A 1 204 ? -13.456 14.310 1.124 1.00 64.19 204 ASP A CA 1
ATOM 1708 C C . ASP A 1 204 ? -14.030 14.589 -0.263 1.00 64.19 204 ASP A C 1
ATOM 1710 O O . ASP A 1 204 ? -15.188 14.272 -0.535 1.00 64.19 204 ASP A O 1
ATOM 1714 N N . LYS A 1 205 ? -13.228 15.125 -1.186 1.00 78.56 205 LYS A N 1
ATOM 1715 C CA . LYS A 1 205 ? -13.688 15.344 -2.562 1.00 78.56 205 LYS A CA 1
ATOM 1716 C C . LYS A 1 205 ? -12.872 14.542 -3.559 1.00 78.56 205 LYS A C 1
ATOM 1718 O O . LYS A 1 205 ? -11.646 14.528 -3.517 1.00 78.56 205 LYS A O 1
ATOM 1723 N N . PHE A 1 206 ? -13.593 13.894 -4.466 1.00 87.75 206 PHE A N 1
ATOM 1724 C CA . PHE A 1 206 ? -13.014 13.373 -5.689 1.00 87.75 206 PHE A CA 1
ATOM 1725 C C . PHE A 1 206 ? -12.743 14.534 -6.642 1.00 87.75 206 PHE A C 1
ATOM 1727 O O . PHE A 1 206 ? -13.598 15.396 -6.845 1.00 87.75 206 PHE A O 1
ATOM 1734 N N . LEU A 1 207 ? -11.547 14.540 -7.208 1.00 89.38 207 LEU A N 1
ATOM 1735 C CA . LEU A 1 207 ? -11.062 15.536 -8.148 1.00 89.38 207 LEU A CA 1
ATOM 1736 C C . LEU A 1 207 ? -10.713 14.854 -9.468 1.00 89.38 207 LEU A C 1
ATOM 1738 O O . LEU A 1 207 ? -10.377 13.674 -9.496 1.00 89.38 207 LEU A O 1
ATOM 1742 N N . THR A 1 208 ? -10.772 15.599 -10.559 1.00 90.50 208 THR A N 1
ATOM 1743 C CA . THR A 1 208 ? -10.350 15.137 -11.882 1.00 90.50 208 THR A CA 1
ATOM 1744 C C . THR A 1 208 ? -9.105 15.896 -12.299 1.00 90.50 208 THR A C 1
ATOM 1746 O O . THR A 1 208 ? -8.957 17.075 -11.971 1.00 90.50 208 THR A O 1
ATOM 1749 N N . PHE A 1 209 ? -8.238 15.242 -13.057 1.00 90.12 209 PHE A N 1
ATOM 1750 C CA . PHE A 1 209 ? -7.225 15.945 -13.832 1.00 90.12 209 PHE A CA 1
ATOM 1751 C C . PHE A 1 209 ? -7.834 16.458 -15.134 1.00 90.12 209 PHE A C 1
ATOM 1753 O O . PHE A 1 209 ? -8.755 15.846 -15.678 1.00 90.12 209 PHE A O 1
ATOM 1760 N N . THR A 1 210 ? -7.306 17.559 -15.662 1.00 88.62 210 THR A N 1
ATOM 1761 C CA . THR A 1 210 ? -7.504 17.874 -17.079 1.00 88.62 210 THR A CA 1
ATOM 1762 C C . THR A 1 210 ? -6.671 16.928 -17.945 1.00 88.62 210 THR A C 1
ATOM 1764 O O . THR A 1 210 ? -5.706 16.317 -17.478 1.00 88.62 210 THR A O 1
ATOM 1767 N N . LYS A 1 211 ? -7.014 16.827 -19.231 1.00 88.00 211 LYS A N 1
ATOM 1768 C CA . LYS A 1 211 ? -6.242 16.030 -20.189 1.00 88.00 211 LYS A CA 1
ATOM 1769 C C . LYS A 1 211 ? -4.768 16.460 -20.231 1.00 88.00 211 LYS A C 1
ATOM 1771 O O . LYS A 1 211 ? -3.892 15.624 -20.055 1.00 88.00 211 LYS A O 1
ATOM 1776 N N . ASP A 1 212 ? -4.511 17.764 -20.329 1.00 88.38 212 ASP A N 1
ATOM 1777 C CA . ASP A 1 212 ? -3.153 18.325 -20.330 1.00 88.38 212 ASP A CA 1
ATOM 1778 C C . ASP A 1 212 ? -2.380 18.030 -19.034 1.00 88.38 212 ASP A C 1
ATOM 1780 O O . ASP A 1 212 ? -1.157 17.912 -19.043 1.00 88.38 212 ASP A O 1
ATOM 1784 N N . GLU A 1 213 ? -3.066 17.954 -17.889 1.00 89.44 213 GLU A N 1
ATOM 1785 C CA . GLU A 1 213 ? -2.433 17.588 -16.620 1.00 89.44 213 GLU A CA 1
ATOM 1786 C C . GLU A 1 213 ? -2.037 16.109 -16.616 1.00 89.44 213 GLU A C 1
ATOM 1788 O O . GLU A 1 213 ? -0.925 15.784 -16.203 1.00 89.44 213 GLU A O 1
ATOM 1793 N N . LEU A 1 214 ? -2.904 15.223 -17.115 1.00 90.69 214 LEU A N 1
ATOM 1794 C CA . LEU A 1 214 ? -2.578 13.805 -17.265 1.00 90.69 214 LEU A CA 1
ATOM 1795 C C . LEU A 1 214 ? -1.410 13.600 -18.226 1.00 90.69 214 LEU A C 1
ATOM 1797 O O . LEU A 1 214 ? -0.471 12.902 -17.868 1.00 90.69 214 LEU A O 1
ATOM 1801 N N . GLU A 1 215 ? -1.410 14.248 -19.390 1.00 88.81 215 GLU A N 1
ATOM 1802 C CA . GLU A 1 215 ? -0.324 14.132 -20.376 1.00 88.81 215 GLU A CA 1
ATOM 1803 C C . GLU A 1 215 ? 1.047 14.537 -19.802 1.00 88.81 215 GLU A C 1
ATOM 1805 O O . GLU A 1 215 ? 2.062 13.964 -20.183 1.00 88.81 215 GLU A O 1
ATOM 1810 N N . ARG A 1 216 ? 1.096 15.471 -18.839 1.00 88.50 216 ARG A N 1
ATOM 1811 C CA . ARG A 1 216 ? 2.348 15.863 -18.159 1.00 88.50 216 ARG A CA 1
ATOM 1812 C C . ARG A 1 216 ? 2.832 14.867 -17.109 1.00 88.50 216 ARG A C 1
ATOM 1814 O O . ARG A 1 216 ? 4.020 14.865 -16.791 1.00 88.50 216 ARG A O 1
ATOM 1821 N N . TYR A 1 217 ? 1.926 14.114 -16.488 1.00 88.56 217 TYR A N 1
ATOM 1822 C CA . TYR A 1 217 ? 2.256 13.240 -15.358 1.00 88.56 217 TYR A CA 1
ATOM 1823 C C . TYR A 1 217 ? 2.295 11.762 -15.720 1.00 88.56 217 TYR A C 1
ATOM 1825 O O . TYR A 1 217 ? 2.937 10.989 -15.005 1.00 88.56 217 TYR A O 1
ATOM 1833 N N . LEU A 1 218 ? 1.606 11.366 -16.788 1.00 89.69 218 LEU A N 1
ATOM 1834 C CA . LEU A 1 218 ? 1.618 9.999 -17.266 1.00 89.69 218 LEU A CA 1
ATOM 1835 C C . LEU A 1 218 ? 2.972 9.670 -17.892 1.00 89.69 218 LEU A C 1
ATOM 1837 O O . LEU A 1 218 ? 3.515 10.482 -18.641 1.00 89.69 218 LEU A O 1
ATOM 1841 N N . PRO A 1 219 ? 3.526 8.488 -17.584 1.00 76.62 219 PRO A N 1
ATOM 1842 C CA . PRO A 1 219 ? 4.769 8.056 -18.195 1.00 76.62 219 PRO A CA 1
ATOM 1843 C C . PRO A 1 219 ? 4.548 7.880 -19.699 1.00 76.62 219 PRO A C 1
ATOM 1845 O O . PRO A 1 219 ? 3.525 7.336 -20.127 1.00 76.62 219 PRO A O 1
ATOM 1848 N N . SER A 1 220 ? 5.489 8.355 -20.513 1.00 72.50 220 SER A N 1
ATOM 1849 C CA . SER A 1 220 ? 5.458 8.076 -21.944 1.00 72.50 220 SER A CA 1
ATOM 1850 C C . SER A 1 220 ? 5.881 6.629 -22.182 1.00 72.50 220 SER A C 1
ATOM 1852 O O . SER A 1 220 ? 6.626 6.037 -21.406 1.00 72.50 220 SER A O 1
ATOM 1854 N N . LYS A 1 221 ? 5.393 6.031 -23.270 1.00 62.62 221 LYS A N 1
ATOM 1855 C CA . LYS A 1 221 ? 5.806 4.676 -23.662 1.00 62.62 221 LYS A CA 1
ATOM 1856 C C . LYS A 1 221 ? 7.314 4.595 -23.939 1.00 62.62 221 LYS A C 1
ATOM 1858 O O . LYS A 1 221 ? 7.905 3.540 -23.781 1.00 62.62 221 LYS A O 1
ATOM 1863 N N . ASP A 1 222 ? 7.916 5.734 -24.273 1.00 57.91 222 ASP A N 1
ATOM 1864 C CA . ASP A 1 222 ? 9.346 5.886 -24.536 1.00 57.91 222 ASP A CA 1
ATOM 1865 C C . ASP A 1 222 ? 10.202 5.974 -23.254 1.00 57.91 222 ASP A C 1
ATOM 1867 O O . ASP A 1 222 ? 11.419 6.082 -23.349 1.00 57.91 222 ASP A O 1
ATOM 1871 N N . THR A 1 223 ? 9.594 5.936 -22.058 1.00 50.56 223 THR A N 1
ATOM 1872 C CA . THR A 1 223 ? 10.306 5.761 -20.778 1.00 50.56 223 THR A CA 1
ATOM 1873 C C . THR A 1 223 ? 10.209 4.316 -20.293 1.00 50.56 223 THR A C 1
ATOM 1875 O O . THR A 1 223 ? 9.857 4.067 -19.139 1.00 50.56 223 THR A O 1
ATOM 1878 N N . GLU A 1 224 ? 10.493 3.339 -21.155 1.00 54.47 224 GLU A N 1
ATOM 1879 C CA . GLU A 1 224 ? 11.129 2.131 -20.633 1.00 54.47 224 GLU A CA 1
ATOM 1880 C C . GLU A 1 224 ? 12.442 2.625 -20.017 1.00 54.47 224 GLU A C 1
ATOM 1882 O O . GLU A 1 224 ? 13.277 3.201 -20.718 1.00 54.47 224 GLU A O 1
ATOM 1887 N N . ASN A 1 225 ? 12.607 2.499 -18.697 1.00 63.38 225 ASN A N 1
ATOM 1888 C CA . ASN A 1 225 ? 13.923 2.645 -18.089 1.00 63.38 225 ASN A CA 1
ATOM 1889 C C . ASN A 1 225 ? 14.727 1.422 -18.563 1.00 63.38 225 ASN A C 1
ATOM 1891 O O . ASN A 1 225 ? 14.893 0.453 -17.834 1.00 63.3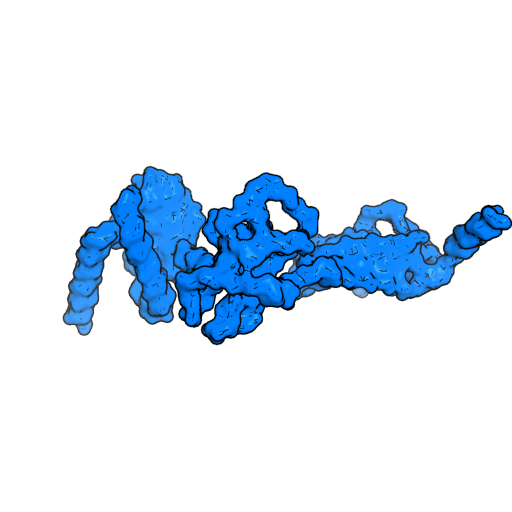8 225 ASN A O 1
ATOM 1895 N N . GLU A 1 226 ? 15.116 1.404 -19.839 1.00 72.88 226 GLU A N 1
ATOM 1896 C CA . GLU A 1 226 ? 15.938 0.358 -20.422 1.00 72.88 226 GLU A CA 1
ATOM 1897 C C . GLU A 1 226 ? 17.381 0.850 -20.434 1.00 72.88 226 GLU A C 1
ATOM 1899 O O . GLU A 1 226 ? 17.725 1.836 -21.091 1.00 72.88 226 GLU A O 1
ATOM 1904 N N . ILE A 1 227 ? 18.241 0.161 -19.692 1.00 81.12 227 ILE A N 1
ATOM 1905 C CA . ILE A 1 227 ? 19.680 0.387 -19.753 1.00 81.12 227 ILE A CA 1
ATOM 1906 C C . ILE A 1 227 ? 20.275 -0.738 -20.589 1.00 81.12 227 ILE A C 1
ATOM 1908 O O . ILE A 1 227 ? 20.168 -1.912 -20.242 1.00 81.12 227 ILE A O 1
ATOM 1912 N N . ASN A 1 228 ? 20.928 -0.360 -21.684 1.00 80.62 228 ASN A N 1
ATOM 1913 C CA . ASN A 1 228 ? 21.652 -1.272 -22.557 1.00 80.62 228 ASN A CA 1
ATOM 1914 C C . ASN A 1 228 ? 23.157 -1.129 -22.282 1.00 80.62 228 ASN A C 1
ATOM 1916 O O . ASN A 1 228 ? 23.739 -0.076 -22.544 1.00 80.62 228 ASN A O 1
ATOM 1920 N N . ILE A 1 229 ? 23.787 -2.176 -21.751 1.00 86.06 229 ILE A N 1
ATOM 1921 C CA . ILE A 1 229 ? 25.224 -2.224 -21.456 1.00 86.06 229 ILE A CA 1
ATOM 1922 C C . ILE A 1 229 ? 25.882 -3.216 -22.406 1.00 86.06 229 ILE A C 1
ATOM 1924 O O . ILE A 1 229 ? 25.543 -4.393 -22.401 1.00 86.06 229 ILE A O 1
ATOM 1928 N N . LEU A 1 230 ? 26.850 -2.758 -23.196 1.00 87.81 230 LEU A N 1
ATOM 1929 C CA . LEU A 1 230 ? 27.717 -3.624 -23.992 1.00 87.81 230 LEU A CA 1
ATOM 1930 C C . LEU A 1 230 ? 29.007 -3.894 -23.214 1.00 87.81 230 LEU A C 1
ATOM 1932 O O . LEU A 1 230 ? 29.723 -2.951 -22.875 1.00 87.81 230 LEU A O 1
ATOM 1936 N N . LEU A 1 231 ? 29.316 -5.162 -22.948 1.00 86.12 231 LEU A N 1
ATOM 1937 C CA . LEU A 1 231 ? 30.546 -5.547 -22.258 1.00 86.12 231 LEU A CA 1
ATOM 1938 C C . LEU A 1 231 ? 31.608 -5.982 -23.262 1.00 86.12 231 LEU A C 1
ATOM 1940 O O . LEU A 1 231 ? 31.428 -6.959 -23.983 1.00 86.12 231 LEU A O 1
ATOM 1944 N N . LEU A 1 232 ? 32.728 -5.257 -23.277 1.00 84.00 232 LEU A N 1
ATOM 1945 C CA . LEU A 1 232 ? 33.898 -5.512 -24.115 1.00 84.00 232 LEU A CA 1
ATOM 1946 C C . LEU A 1 232 ? 35.121 -5.761 -23.230 1.00 84.00 232 LEU A C 1
ATOM 1948 O O . LEU A 1 232 ? 35.293 -5.117 -22.197 1.00 84.00 232 LEU A O 1
ATOM 1952 N N . GLY A 1 233 ? 35.994 -6.672 -23.646 1.00 81.31 233 GLY A N 1
ATOM 1953 C CA . GLY A 1 233 ? 37.244 -6.957 -22.945 1.00 81.31 233 GLY A CA 1
ATOM 1954 C C . GLY A 1 233 ? 37.920 -8.204 -23.490 1.00 81.31 233 GLY A C 1
ATOM 1955 O O . GLY A 1 233 ? 37.269 -9.016 -24.152 1.00 81.31 233 GLY A O 1
ATOM 1956 N N . GLU A 1 234 ? 39.210 -8.361 -23.211 1.00 79.38 234 GLU A N 1
ATOM 1957 C CA . GLU A 1 234 ? 39.991 -9.528 -23.633 1.00 79.38 234 GLU A CA 1
ATOM 1958 C C . GLU A 1 234 ? 39.404 -10.847 -23.094 1.00 79.38 234 GLU A C 1
ATOM 1960 O O . GLU A 1 234 ? 38.569 -10.879 -22.178 1.00 79.38 234 GLU A O 1
ATOM 1965 N N . THR A 1 235 ? 39.807 -11.965 -23.693 1.00 75.62 235 THR A N 1
ATOM 1966 C CA . THR A 1 235 ? 39.440 -13.302 -23.211 1.00 75.62 235 THR A CA 1
ATOM 1967 C C . THR A 1 235 ? 39.964 -13.522 -21.788 1.00 75.62 235 THR A C 1
ATOM 1969 O O . THR A 1 235 ? 41.119 -13.238 -21.489 1.00 75.62 235 THR A O 1
ATOM 1972 N N . GLY A 1 236 ? 39.112 -14.032 -20.892 1.00 72.25 236 GLY A N 1
ATOM 1973 C CA . GLY A 1 236 ? 39.508 -14.392 -19.523 1.00 72.25 236 GLY A CA 1
ATOM 1974 C C . GLY A 1 236 ? 39.522 -13.254 -18.492 1.00 72.25 236 GLY A C 1
ATOM 1975 O O . GLY A 1 236 ? 39.787 -13.521 -17.326 1.00 72.25 236 GLY A O 1
ATOM 1976 N N . VAL A 1 237 ? 39.167 -12.013 -18.854 1.00 80.38 237 VAL A N 1
ATOM 1977 C CA . VAL A 1 237 ? 39.129 -10.874 -17.901 1.00 80.38 237 VAL A CA 1
ATOM 1978 C C . VAL A 1 237 ? 37.975 -10.924 -16.886 1.00 80.38 237 VAL A C 1
ATOM 1980 O O . VAL A 1 237 ? 37.886 -10.064 -16.016 1.00 80.38 237 VAL A O 1
ATOM 1983 N N . GLY A 1 238 ? 37.076 -11.911 -16.995 1.00 79.12 238 GLY A N 1
ATOM 1984 C CA . GLY A 1 238 ? 35.984 -12.125 -16.037 1.00 79.12 238 GLY A CA 1
ATOM 1985 C C . GLY A 1 238 ? 34.661 -11.421 -16.363 1.00 79.12 238 GLY A C 1
ATOM 1986 O O . GLY A 1 238 ? 33.912 -11.104 -15.445 1.00 79.12 238 GLY A O 1
ATOM 1987 N N . LYS A 1 239 ? 34.342 -11.185 -17.645 1.00 84.75 239 LYS A N 1
ATOM 1988 C CA . LYS A 1 239 ? 33.071 -10.552 -18.067 1.00 84.75 239 LYS A CA 1
ATOM 1989 C C . LYS A 1 239 ? 31.833 -11.315 -17.566 1.00 84.75 239 LYS A C 1
ATOM 1991 O O . LYS A 1 239 ? 30.999 -10.720 -16.892 1.00 84.75 239 LYS A O 1
ATOM 1996 N N . SER A 1 240 ? 31.760 -12.629 -17.794 1.00 76.44 240 SER A N 1
ATOM 1997 C CA . SER A 1 240 ? 30.665 -13.486 -17.304 1.00 76.44 240 SER A CA 1
ATOM 1998 C C . SER A 1 240 ? 30.546 -13.464 -15.775 1.00 76.44 240 SER A C 1
ATOM 2000 O O . SER A 1 240 ? 29.450 -13.330 -15.228 1.00 76.44 240 SER A O 1
ATOM 2002 N N . THR A 1 241 ? 31.687 -13.484 -15.076 1.00 82.38 241 THR A N 1
ATOM 2003 C CA . THR A 1 241 ? 31.751 -13.354 -13.614 1.00 82.38 241 THR A CA 1
ATOM 2004 C C . THR A 1 241 ? 31.190 -12.012 -13.142 1.00 82.38 241 THR A C 1
ATOM 2006 O O . THR A 1 241 ? 30.420 -11.970 -12.185 1.00 82.38 241 THR A O 1
ATOM 2009 N N . PHE A 1 242 ? 31.539 -10.918 -13.826 1.00 84.56 242 PHE A N 1
ATOM 2010 C CA . PHE A 1 242 ? 31.027 -9.583 -13.526 1.00 84.56 242 PHE A CA 1
ATOM 2011 C C . PHE A 1 242 ? 29.509 -9.499 -13.705 1.00 84.56 242 PHE A C 1
ATOM 2013 O O . PHE A 1 242 ? 28.837 -8.941 -12.844 1.00 84.56 242 PHE A O 1
ATOM 2020 N N . ILE A 1 243 ? 28.959 -10.089 -14.771 1.00 82.69 243 ILE A N 1
ATOM 2021 C CA . ILE A 1 243 ? 27.509 -10.109 -15.005 1.00 82.69 243 ILE A CA 1
ATOM 2022 C C . ILE A 1 243 ? 26.789 -10.820 -13.854 1.00 82.69 243 ILE A C 1
ATOM 2024 O O . ILE A 1 243 ? 25.872 -10.248 -13.267 1.00 82.69 243 ILE A O 1
ATOM 2028 N N . ASN A 1 244 ? 27.241 -12.022 -13.479 1.00 78.38 244 ASN A N 1
ATOM 2029 C CA . ASN A 1 244 ? 26.670 -12.772 -12.356 1.00 78.38 244 ASN A CA 1
ATOM 2030 C C . ASN A 1 244 ? 26.744 -11.986 -11.038 1.00 78.38 244 ASN A C 1
ATOM 2032 O O . ASN A 1 244 ? 25.760 -11.918 -10.300 1.00 78.38 244 ASN A O 1
ATOM 2036 N N . ALA A 1 245 ? 27.882 -11.352 -10.747 1.00 81.00 245 ALA A N 1
ATOM 2037 C CA . ALA A 1 245 ? 28.037 -10.537 -9.544 1.00 81.00 245 ALA A CA 1
ATOM 2038 C C . ALA A 1 245 ? 27.104 -9.314 -9.550 1.00 81.00 245 ALA A C 1
ATOM 2040 O O . ALA A 1 245 ? 26.456 -9.026 -8.544 1.00 81.00 245 ALA A O 1
ATOM 2041 N N . LEU A 1 246 ? 26.998 -8.622 -10.688 1.00 83.50 246 LEU A N 1
ATOM 2042 C CA . LEU A 1 246 ? 26.168 -7.431 -10.847 1.00 83.50 246 LEU A CA 1
ATOM 2043 C C . LEU A 1 246 ? 24.681 -7.738 -10.628 1.00 83.50 246 LEU A C 1
ATOM 2045 O O . LEU A 1 246 ? 23.998 -6.969 -9.962 1.00 83.50 246 LEU A O 1
ATOM 2049 N N . ILE A 1 247 ? 24.179 -8.865 -11.137 1.00 78.69 247 ILE A N 1
ATOM 2050 C CA . ILE A 1 247 ? 22.771 -9.260 -10.958 1.00 78.69 247 ILE A CA 1
ATOM 2051 C C . ILE A 1 247 ? 22.456 -9.505 -9.483 1.00 78.69 247 ILE A C 1
ATOM 2053 O O . ILE A 1 247 ? 21.456 -8.997 -8.977 1.00 78.69 247 ILE A O 1
ATOM 2057 N N . ASN A 1 248 ? 23.316 -10.250 -8.782 1.00 77.38 248 ASN A N 1
ATOM 2058 C CA . ASN A 1 248 ? 23.134 -10.518 -7.354 1.00 77.38 248 ASN A CA 1
ATOM 2059 C C . ASN A 1 248 ? 23.205 -9.221 -6.536 1.00 77.38 248 ASN A C 1
ATOM 2061 O O . ASN A 1 248 ? 22.368 -8.999 -5.665 1.00 77.38 248 ASN A O 1
ATOM 2065 N N . TYR A 1 249 ? 24.128 -8.317 -6.880 1.00 80.44 249 TYR A N 1
ATOM 2066 C CA . TYR A 1 249 ? 24.221 -6.997 -6.253 1.00 80.44 249 TYR A CA 1
ATOM 2067 C C . TYR A 1 249 ? 22.959 -6.146 -6.453 1.00 80.44 249 TYR A C 1
ATOM 2069 O O . TYR A 1 249 ? 22.543 -5.445 -5.539 1.00 80.44 249 TYR A O 1
ATOM 2077 N N . LEU A 1 250 ? 22.353 -6.187 -7.642 1.00 73.75 250 LEU A N 1
ATOM 2078 C CA . LEU A 1 250 ? 21.152 -5.404 -7.947 1.00 73.75 250 LEU A CA 1
ATOM 2079 C C . LEU A 1 250 ? 19.866 -6.010 -7.367 1.00 73.75 250 LEU A C 1
ATOM 2081 O O . LEU A 1 250 ? 18.867 -5.303 -7.269 1.00 73.75 250 LEU A O 1
ATOM 2085 N N . THR A 1 251 ? 19.875 -7.295 -7.008 1.00 70.75 251 THR A N 1
ATOM 2086 C CA . THR A 1 251 ? 18.682 -8.000 -6.513 1.00 70.75 251 THR A CA 1
ATOM 2087 C C . THR A 1 251 ? 18.608 -8.026 -4.986 1.00 70.75 251 THR A C 1
ATOM 2089 O O . THR A 1 251 ? 17.515 -7.961 -4.428 1.00 70.75 251 THR A O 1
ATOM 2092 N N . CYS A 1 252 ? 19.749 -8.102 -4.297 1.00 72.25 252 CYS A N 1
ATOM 2093 C CA . CYS A 1 252 ? 19.803 -8.138 -2.836 1.00 72.25 252 CYS A CA 1
ATOM 2094 C C . CYS A 1 252 ? 20.024 -6.737 -2.254 1.00 72.25 252 CYS A C 1
ATOM 2096 O O . CYS A 1 252 ? 20.837 -5.959 -2.749 1.00 72.25 252 CYS A O 1
ATOM 2098 N N . SER A 1 253 ? 19.331 -6.419 -1.161 1.00 70.56 253 SER A N 1
ATOM 2099 C CA . SER A 1 253 ? 19.428 -5.109 -0.510 1.00 70.56 253 SER A CA 1
ATOM 2100 C C . SER A 1 253 ? 20.692 -4.949 0.345 1.00 70.56 253 SER A C 1
ATOM 2102 O O . SER A 1 253 ? 21.120 -3.823 0.613 1.00 70.56 253 SER A O 1
ATOM 2104 N N . SER A 1 254 ? 21.320 -6.062 0.746 1.00 73.69 254 SER A N 1
ATOM 2105 C CA . SER A 1 254 ? 22.636 -6.083 1.391 1.00 73.69 254 SER A CA 1
ATOM 2106 C C . SER A 1 254 ? 23.436 -7.347 1.061 1.00 73.69 254 SER A C 1
ATOM 2108 O O . SER A 1 254 ? 22.897 -8.351 0.591 1.00 73.69 254 SER A O 1
ATOM 2110 N N . LEU A 1 255 ? 24.743 -7.307 1.343 1.00 69.88 255 LEU A N 1
ATOM 2111 C CA . LEU A 1 255 ? 25.616 -8.475 1.218 1.00 69.88 255 LEU A CA 1
ATOM 2112 C C . LEU A 1 255 ? 25.204 -9.594 2.192 1.00 69.88 255 LEU A C 1
ATOM 2114 O O . LEU A 1 255 ? 25.233 -10.757 1.812 1.00 69.88 255 LEU A O 1
ATOM 2118 N N . GLU A 1 256 ? 24.752 -9.261 3.410 1.00 75.50 256 GLU A N 1
ATOM 2119 C CA . GLU A 1 256 ? 24.301 -10.278 4.377 1.00 75.50 256 GLU A CA 1
ATOM 2120 C C . GLU A 1 256 ? 23.002 -10.982 3.956 1.00 75.50 256 GLU A C 1
ATOM 2122 O O . GLU A 1 256 ? 22.717 -12.083 4.433 1.00 75.50 256 GLU A O 1
ATOM 2127 N N . GLU A 1 257 ? 22.184 -10.337 3.122 1.00 74.06 257 GLU A N 1
ATOM 2128 C CA . GLU A 1 257 ? 21.023 -10.958 2.479 1.00 74.06 257 GLU A CA 1
ATOM 2129 C C . GLU A 1 257 ? 21.478 -11.871 1.334 1.00 74.06 257 GLU A C 1
ATOM 2131 O O . GLU A 1 257 ? 21.095 -13.038 1.297 1.00 74.06 257 GLU A O 1
ATOM 2136 N N . ALA A 1 258 ? 22.379 -11.384 0.474 1.00 69.88 258 ALA A N 1
ATOM 2137 C CA . ALA A 1 258 ? 22.937 -12.155 -0.639 1.00 69.88 258 ALA A CA 1
ATOM 2138 C C . ALA A 1 258 ? 23.672 -13.435 -0.193 1.00 69.88 258 ALA A C 1
ATOM 2140 O O . ALA A 1 258 ? 23.668 -14.426 -0.913 1.00 69.88 258 ALA A O 1
ATOM 2141 N N . GLU A 1 259 ? 24.289 -13.435 0.993 1.00 72.44 259 GLU A N 1
ATOM 2142 C CA . GLU A 1 259 ? 24.958 -14.612 1.570 1.00 72.44 259 GLU A CA 1
ATOM 2143 C C . GLU A 1 259 ? 23.992 -15.712 2.046 1.00 72.44 259 GLU A C 1
ATOM 2145 O O . GLU A 1 259 ? 24.409 -16.859 2.221 1.00 72.44 259 GLU A O 1
ATOM 2150 N N . LYS A 1 260 ? 22.723 -15.372 2.309 1.00 76.50 260 LYS A N 1
ATOM 2151 C CA . LYS A 1 260 ? 21.712 -16.302 2.845 1.00 76.50 260 LYS A CA 1
ATOM 2152 C C . LYS A 1 260 ? 20.785 -16.866 1.776 1.00 76.50 260 LYS A C 1
ATOM 2154 O O . LYS A 1 260 ? 20.193 -17.920 2.002 1.00 76.50 260 LYS A O 1
ATOM 2159 N N . GLU A 1 261 ? 20.645 -16.156 0.666 1.00 69.62 261 GLU A N 1
ATOM 2160 C CA . GLU A 1 261 ? 19.809 -16.536 -0.469 1.00 69.62 261 GLU A CA 1
ATOM 2161 C C . GLU A 1 261 ? 20.593 -17.390 -1.480 1.00 69.62 261 GLU A C 1
ATOM 2163 O O . GLU A 1 261 ? 21.826 -17.390 -1.517 1.00 69.62 261 GLU A O 1
ATOM 2168 N N . GLU A 1 262 ? 19.883 -18.141 -2.324 1.00 69.00 262 GLU A N 1
ATOM 2169 C CA . GLU A 1 262 ? 20.521 -18.813 -3.460 1.00 69.00 262 GLU A CA 1
ATOM 2170 C C . GLU A 1 262 ? 20.936 -17.774 -4.512 1.00 69.00 262 GLU A C 1
ATOM 2172 O O . GLU A 1 262 ? 20.120 -16.966 -4.959 1.00 69.00 262 GLU A O 1
ATOM 2177 N N . LEU A 1 263 ? 22.209 -17.801 -4.928 1.00 66.56 263 LEU A N 1
ATOM 2178 C CA . LEU A 1 263 ? 22.727 -16.876 -5.937 1.00 66.56 263 LEU A CA 1
ATOM 2179 C C . LEU A 1 263 ? 21.945 -17.006 -7.249 1.00 66.56 263 LEU A C 1
ATOM 2181 O O . LEU A 1 263 ? 21.788 -18.100 -7.798 1.00 66.56 263 LEU A O 1
ATOM 2185 N N . LEU A 1 264 ? 21.542 -15.869 -7.810 1.00 64.38 264 LEU A N 1
ATOM 2186 C CA . LEU A 1 264 ? 21.018 -15.802 -9.166 1.00 64.38 264 LEU A CA 1
ATOM 2187 C C . LEU A 1 264 ? 22.171 -15.986 -10.148 1.00 64.38 264 LEU A C 1
ATOM 2189 O O . LEU A 1 264 ? 23.014 -15.106 -10.324 1.00 64.38 264 LEU A O 1
ATOM 2193 N N . ILE A 1 265 ? 22.212 -17.151 -10.782 1.00 63.44 265 ILE A N 1
ATOM 2194 C CA . ILE A 1 265 ? 23.255 -17.507 -11.739 1.00 63.44 265 ILE A CA 1
ATOM 2195 C C . ILE A 1 265 ? 22.655 -17.427 -13.139 1.00 63.44 265 ILE A C 1
ATOM 2197 O O . ILE A 1 265 ? 21.905 -18.309 -13.554 1.00 63.44 265 ILE A O 1
ATOM 2201 N N . GLY A 1 266 ? 22.970 -16.349 -13.858 1.00 58.59 266 GLY A N 1
ATOM 2202 C CA . GLY A 1 266 ? 22.486 -16.123 -15.223 1.00 58.59 266 GLY A CA 1
ATOM 2203 C C . GLY A 1 266 ? 23.416 -16.670 -16.305 1.00 58.59 266 GLY A C 1
ATOM 2204 O O . GLY A 1 266 ? 22.993 -16.835 -17.449 1.00 58.59 266 GLY A O 1
ATOM 2205 N N . ILE A 1 267 ? 24.681 -16.918 -15.958 1.00 65.75 267 ILE A N 1
ATOM 2206 C CA . ILE A 1 267 ? 25.728 -17.372 -16.876 1.00 65.75 267 ILE A CA 1
ATOM 2207 C C . ILE A 1 267 ? 26.551 -18.449 -16.173 1.00 65.75 267 ILE A C 1
ATOM 2209 O O . ILE A 1 267 ? 26.872 -18.295 -14.992 1.00 65.75 267 ILE A O 1
ATOM 2213 N N . PHE A 1 268 ? 26.899 -19.533 -16.872 1.00 69.00 268 PHE A N 1
ATOM 2214 C CA . PHE A 1 268 ? 27.888 -20.468 -16.338 1.00 69.00 268 PHE A CA 1
ATOM 2215 C C . PHE A 1 268 ? 29.194 -19.705 -16.076 1.00 69.00 268 PHE A C 1
ATOM 2217 O O . PHE A 1 268 ? 29.504 -18.708 -16.718 1.00 69.00 268 PHE A O 1
ATOM 2224 N N . THR A 1 269 ? 29.926 -20.060 -15.034 1.00 66.19 269 THR A N 1
ATOM 2225 C CA . THR A 1 269 ? 31.207 -19.427 -14.741 1.00 66.19 269 THR A CA 1
ATOM 2226 C C . THR A 1 269 ? 32.086 -20.431 -14.016 1.00 66.19 269 THR A C 1
ATOM 2228 O O . THR A 1 269 ? 31.670 -21.050 -13.032 1.00 66.19 269 THR A O 1
ATOM 2231 N N . GLN A 1 270 ? 33.322 -20.575 -14.494 1.00 68.94 270 GLN A N 1
ATOM 2232 C CA . GLN A 1 270 ? 34.347 -21.395 -13.862 1.00 68.94 270 GLN A CA 1
ATOM 2233 C C . GLN A 1 270 ? 35.620 -20.578 -13.653 1.00 68.94 270 GLN A C 1
ATOM 2235 O O . GLN A 1 270 ? 36.137 -19.969 -14.586 1.00 68.94 270 GLN A O 1
ATOM 2240 N N . PHE A 1 271 ? 36.161 -20.614 -12.439 1.00 71.38 271 PHE A N 1
ATOM 2241 C CA . PHE A 1 271 ? 37.458 -20.018 -12.127 1.00 71.38 271 PHE A CA 1
ATOM 2242 C C . PHE A 1 271 ? 38.162 -20.801 -11.022 1.00 71.38 271 PHE A C 1
ATOM 2244 O O . PHE A 1 271 ? 37.540 -21.559 -10.273 1.00 71.38 271 PHE A O 1
ATOM 2251 N N . THR A 1 272 ? 39.476 -20.624 -10.935 1.00 74.56 272 THR A N 1
ATOM 2252 C CA . THR A 1 272 ? 40.310 -21.262 -9.916 1.00 74.56 272 THR A CA 1
ATOM 2253 C C . THR A 1 272 ? 40.638 -20.247 -8.830 1.00 74.56 272 THR A C 1
ATOM 2255 O O . THR A 1 272 ? 41.087 -19.143 -9.128 1.00 74.56 272 THR A O 1
ATOM 2258 N N . LEU A 1 273 ? 40.421 -20.626 -7.573 1.00 76.81 273 LEU A N 1
ATOM 2259 C CA . LEU A 1 273 ? 40.876 -19.886 -6.401 1.00 76.81 273 LEU A CA 1
ATOM 2260 C C . LEU A 1 273 ? 41.917 -20.704 -5.656 1.00 76.81 273 LEU A C 1
ATOM 2262 O O . LEU A 1 273 ? 41.782 -21.916 -5.529 1.00 76.81 273 LEU A O 1
ATOM 2266 N N . THR A 1 274 ? 42.923 -20.039 -5.113 1.00 82.75 274 THR A N 1
ATOM 2267 C CA . THR A 1 274 ? 43.852 -20.651 -4.166 1.00 82.75 274 THR A CA 1
ATOM 2268 C C . THR A 1 274 ? 43.337 -20.388 -2.756 1.00 82.75 274 THR A C 1
ATOM 2270 O O . THR A 1 274 ? 43.085 -19.236 -2.407 1.00 82.75 274 THR A O 1
ATOM 2273 N N . ASP A 1 275 ? 43.130 -21.444 -1.969 1.00 79.06 275 ASP A N 1
ATOM 2274 C CA . ASP A 1 275 ? 42.715 -21.309 -0.571 1.00 79.06 275 ASP A CA 1
ATOM 2275 C C . ASP A 1 275 ? 43.890 -20.941 0.356 1.00 79.06 275 ASP A C 1
ATOM 2277 O O . ASP A 1 275 ? 45.052 -20.912 -0.056 1.00 79.06 275 ASP A O 1
ATOM 2281 N N . ASP A 1 276 ? 43.591 -20.689 1.633 1.00 86.00 276 ASP A N 1
ATOM 2282 C CA . ASP A 1 276 ? 44.589 -20.322 2.653 1.00 86.00 276 ASP A CA 1
ATOM 2283 C C . ASP A 1 276 ? 45.675 -21.395 2.870 1.00 86.00 276 ASP A C 1
ATOM 2285 O O . ASP A 1 276 ? 46.722 -21.120 3.457 1.00 86.00 276 ASP A O 1
ATOM 2289 N N . ASN A 1 277 ? 45.449 -22.622 2.387 1.00 87.69 277 ASN A N 1
ATOM 2290 C CA . ASN A 1 277 ? 46.403 -23.727 2.440 1.00 87.69 277 ASN A CA 1
ATOM 2291 C C . ASN A 1 277 ? 47.197 -23.878 1.134 1.00 87.69 277 ASN A C 1
ATOM 2293 O O . ASN A 1 277 ? 47.828 -24.915 0.924 1.00 87.69 277 ASN A O 1
ATOM 2297 N N . TYR A 1 278 ? 47.175 -22.868 0.259 1.00 79.25 278 TYR A N 1
ATOM 2298 C CA . TYR A 1 278 ? 47.802 -22.888 -1.064 1.00 79.25 278 TYR A CA 1
ATOM 2299 C C . TYR A 1 278 ? 47.265 -23.992 -1.985 1.00 79.25 278 TYR A C 1
ATOM 2301 O O . TYR A 1 278 ? 47.933 -24.380 -2.944 1.00 79.25 278 TYR A O 1
ATOM 2309 N N . MET A 1 279 ? 46.061 -24.507 -1.718 1.00 79.94 279 MET A N 1
ATOM 2310 C CA . MET A 1 279 ? 45.433 -25.498 -2.582 1.00 79.94 279 MET A CA 1
ATOM 2311 C C . MET A 1 279 ? 44.520 -24.816 -3.592 1.00 79.94 279 MET A C 1
ATOM 2313 O O . MET A 1 279 ? 43.643 -24.027 -3.239 1.00 79.94 279 MET A O 1
ATOM 2317 N N . GLU A 1 280 ? 44.708 -25.153 -4.863 1.00 81.19 280 GLU A N 1
ATOM 2318 C CA . GLU A 1 280 ? 43.819 -24.711 -5.930 1.00 81.19 280 GLU A CA 1
ATOM 2319 C C . GLU A 1 280 ? 42.461 -25.410 -5.824 1.00 81.19 280 GLU A C 1
ATOM 2321 O O . GLU A 1 280 ? 42.353 -26.637 -5.761 1.00 81.19 280 GLU A O 1
ATOM 2326 N N . ARG A 1 281 ? 41.400 -24.609 -5.837 1.00 76.69 281 ARG A N 1
ATOM 2327 C CA . ARG A 1 281 ? 40.010 -25.043 -5.868 1.00 76.69 281 ARG A CA 1
ATOM 2328 C C . ARG A 1 281 ? 39.346 -24.484 -7.107 1.00 76.69 281 ARG A C 1
ATOM 2330 O O . ARG A 1 281 ? 39.356 -23.279 -7.346 1.00 76.69 281 ARG A O 1
ATOM 2337 N N . ILE A 1 282 ? 38.734 -25.371 -7.878 1.00 75.25 282 ILE A N 1
ATOM 2338 C CA . ILE A 1 282 ? 37.942 -24.988 -9.042 1.00 75.25 282 ILE A CA 1
ATOM 2339 C C . ILE A 1 282 ? 36.520 -24.716 -8.566 1.00 75.25 282 ILE A C 1
ATOM 2341 O O . ILE A 1 282 ? 35.834 -25.621 -8.087 1.00 75.25 282 ILE A O 1
ATOM 2345 N N . ILE A 1 283 ? 36.082 -23.473 -8.716 1.00 76.19 283 ILE A N 1
ATOM 2346 C CA . ILE A 1 283 ? 34.710 -23.054 -8.459 1.00 76.19 283 ILE A CA 1
ATOM 2347 C C . ILE A 1 283 ? 33.938 -23.148 -9.773 1.00 76.19 283 ILE A C 1
ATOM 2349 O O . ILE A 1 283 ? 34.394 -22.643 -10.799 1.00 76.19 283 ILE A O 1
ATOM 2353 N N . LYS A 1 284 ? 32.787 -23.828 -9.745 1.00 71.25 284 LYS A N 1
ATOM 2354 C CA . LYS A 1 284 ? 31.872 -23.972 -10.884 1.00 71.25 284 LYS A CA 1
ATOM 2355 C C . LYS A 1 284 ? 30.488 -23.507 -10.471 1.00 71.25 284 LYS A C 1
ATOM 2357 O O . LYS A 1 284 ? 29.964 -23.982 -9.466 1.00 71.25 284 LYS A O 1
ATOM 2362 N N . ILE A 1 285 ? 29.922 -22.587 -11.238 1.00 67.94 285 ILE A N 1
ATOM 2363 C CA . ILE A 1 285 ? 28.664 -21.917 -10.917 1.00 67.94 285 ILE A CA 1
ATOM 2364 C C . ILE A 1 285 ? 27.791 -21.935 -12.180 1.00 67.94 285 ILE A C 1
ATOM 2366 O O . ILE A 1 285 ? 28.228 -21.450 -13.217 1.00 67.94 285 ILE A O 1
ATOM 2370 N N . GLY A 1 286 ? 26.579 -22.502 -12.102 1.00 63.03 286 GLY A N 1
ATOM 2371 C CA . GLY A 1 286 ? 25.614 -22.598 -13.216 1.00 63.03 286 GLY A CA 1
ATOM 2372 C C . GLY A 1 286 ? 25.641 -23.926 -13.987 1.00 63.03 286 GLY A C 1
ATOM 2373 O O . GLY A 1 286 ? 26.466 -24.789 -13.708 1.00 63.03 286 GLY A O 1
ATOM 2374 N N . ASN A 1 287 ? 24.736 -24.077 -14.961 1.00 57.44 287 ASN A N 1
ATOM 2375 C CA . ASN A 1 287 ? 24.667 -25.203 -15.906 1.00 57.44 287 ASN A CA 1
ATOM 2376 C C . ASN A 1 287 ? 24.113 -24.695 -17.256 1.00 57.44 287 ASN A C 1
ATOM 2378 O O . ASN A 1 287 ? 22.914 -24.453 -17.344 1.00 57.44 287 ASN A O 1
ATOM 2382 N N . GLU A 1 288 ? 24.943 -24.529 -18.295 1.00 55.72 288 GLU A N 1
ATOM 2383 C CA . GLU A 1 288 ? 24.473 -24.246 -19.668 1.00 55.72 288 GLU A CA 1
ATOM 2384 C C . GLU A 1 288 ? 25.463 -24.721 -20.754 1.00 55.72 288 GLU A C 1
ATOM 2386 O O . GLU A 1 288 ? 26.676 -24.717 -20.553 1.00 55.72 288 GLU A O 1
ATOM 2391 N N . ASP A 1 289 ? 24.913 -25.072 -21.925 1.00 51.94 289 ASP A N 1
ATOM 2392 C CA . ASP A 1 289 ? 25.585 -25.679 -23.092 1.00 51.94 289 ASP A CA 1
ATOM 2393 C C . ASP A 1 289 ? 26.358 -24.687 -23.998 1.00 51.94 289 ASP A C 1
ATOM 2395 O O . ASP A 1 289 ? 26.963 -25.095 -24.989 1.00 51.94 289 ASP A O 1
ATOM 2399 N N . ASN A 1 290 ? 26.328 -23.381 -23.693 1.00 46.38 290 ASN A N 1
ATOM 2400 C CA . ASN A 1 290 ? 26.865 -22.303 -24.545 1.00 46.38 290 ASN A CA 1
ATOM 2401 C C . ASN A 1 290 ? 28.230 -21.740 -24.100 1.00 46.38 290 ASN A C 1
ATOM 2403 O O . ASN A 1 290 ? 28.685 -20.746 -24.673 1.00 46.38 290 ASN A O 1
ATOM 2407 N N . GLU A 1 291 ? 28.888 -22.360 -23.115 1.00 51.62 291 GLU A N 1
ATOM 2408 C CA . GLU A 1 291 ? 30.228 -21.962 -22.671 1.00 51.62 291 GLU A CA 1
ATOM 2409 C C . GLU A 1 291 ? 31.302 -23.010 -22.986 1.00 51.62 291 GLU A C 1
ATOM 2411 O O . GLU A 1 291 ? 31.128 -24.203 -22.729 1.00 51.62 291 GLU A O 1
ATOM 2416 N N . SER A 1 292 ? 32.454 -22.573 -23.510 1.00 51.41 292 SER A N 1
ATOM 2417 C CA . SER A 1 292 ? 33.605 -23.465 -23.693 1.00 51.41 292 SER A CA 1
ATOM 2418 C C . SER A 1 292 ? 34.470 -23.521 -22.437 1.00 51.41 292 SER A C 1
ATOM 2420 O O . SER A 1 292 ? 34.960 -22.502 -21.957 1.00 51.41 292 SER A O 1
ATOM 2422 N N . ILE A 1 293 ? 34.740 -24.736 -21.959 1.00 51.69 293 ILE A N 1
ATOM 2423 C CA . ILE A 1 293 ? 35.548 -25.014 -20.755 1.00 51.69 293 ILE A CA 1
ATOM 2424 C C . ILE A 1 293 ? 37.064 -25.048 -21.084 1.00 51.69 293 ILE A C 1
ATOM 2426 O O . ILE A 1 293 ? 37.902 -25.381 -20.247 1.00 51.69 293 ILE A O 1
ATOM 2430 N 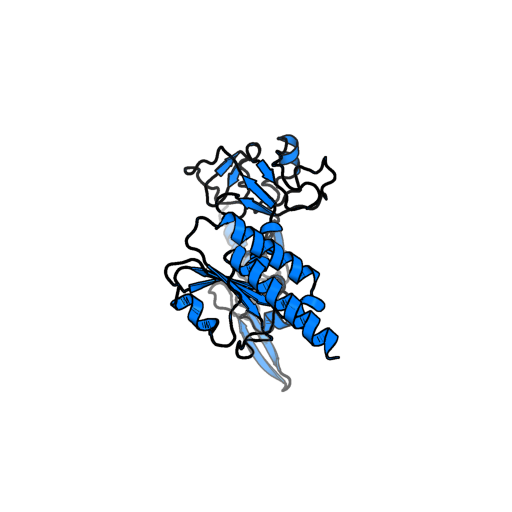N . ILE A 1 294 ? 37.449 -24.729 -22.324 1.00 50.91 294 ILE A N 1
ATOM 2431 C CA . ILE A 1 294 ? 38.831 -24.847 -22.800 1.00 50.91 294 ILE A CA 1
ATOM 2432 C C . ILE A 1 294 ? 39.632 -23.607 -22.392 1.00 50.91 294 ILE A C 1
ATOM 2434 O O . ILE A 1 294 ? 39.331 -22.486 -22.795 1.00 50.91 294 ILE A O 1
ATOM 2438 N N . VAL A 1 295 ? 40.699 -23.827 -21.623 1.00 50.66 295 VAL A N 1
ATOM 2439 C CA . VAL A 1 295 ? 41.643 -22.783 -21.204 1.00 50.66 295 VAL A CA 1
ATOM 2440 C C . VAL A 1 295 ? 42.283 -22.137 -22.439 1.00 50.66 295 VAL A C 1
ATOM 2442 O O . VAL A 1 295 ? 42.921 -22.823 -23.236 1.00 50.66 295 VAL A O 1
ATOM 2445 N N . GLY A 1 296 ? 42.119 -20.819 -22.591 1.00 45.66 296 GLY A N 1
ATOM 2446 C CA . GLY A 1 296 ? 42.675 -20.040 -23.706 1.00 45.66 296 GLY A CA 1
ATOM 2447 C C . GLY A 1 296 ? 41.706 -19.742 -24.860 1.00 45.66 296 GLY A C 1
ATOM 2448 O O . GLY A 1 296 ? 42.111 -19.082 -25.812 1.00 45.66 296 GLY A O 1
ATOM 2449 N N . GLN A 1 297 ? 40.445 -20.182 -24.781 1.00 47.03 297 GLN A N 1
ATOM 2450 C CA . GLN A 1 297 ? 39.344 -19.708 -25.632 1.00 47.03 297 GLN A CA 1
ATOM 2451 C C . GLN A 1 297 ? 38.367 -18.870 -24.801 1.00 47.03 297 GLN A C 1
ATOM 2453 O O . GLN A 1 297 ? 38.241 -19.095 -23.596 1.00 47.03 297 GLN A O 1
ATOM 2458 N N . SER A 1 298 ? 37.669 -17.905 -25.409 1.00 48.19 298 SER A N 1
ATOM 2459 C CA . SER A 1 298 ? 36.570 -17.228 -24.715 1.00 48.19 298 SER A CA 1
ATOM 2460 C C . SER A 1 298 ? 35.494 -18.206 -24.297 1.00 48.19 298 SER A C 1
ATOM 2462 O O . SER A 1 298 ? 34.952 -18.949 -25.114 1.00 48.19 298 SER A O 1
ATOM 2464 N N . SER A 1 299 ? 35.164 -18.146 -23.008 1.00 57.09 299 SER A N 1
ATOM 2465 C CA . SER A 1 299 ? 34.015 -18.824 -22.421 1.00 57.09 299 SER A CA 1
ATOM 2466 C C . SER A 1 299 ? 32.739 -18.492 -23.199 1.00 57.09 299 SER A C 1
ATOM 2468 O O . SER A 1 299 ? 31.997 -19.407 -23.533 1.00 57.09 299 SER A O 1
ATOM 2470 N N . THR A 1 300 ? 32.545 -17.230 -23.602 1.00 52.56 300 THR A N 1
ATOM 2471 C CA . THR A 1 300 ? 31.416 -16.780 -24.431 1.00 52.56 300 THR A CA 1
ATOM 2472 C C . THR A 1 300 ? 31.744 -16.930 -25.922 1.00 52.56 300 THR A C 1
ATOM 2474 O O . THR A 1 300 ? 32.649 -16.262 -26.424 1.00 52.56 300 THR A O 1
ATOM 2477 N N . GLN A 1 301 ? 31.004 -17.782 -26.641 1.00 57.00 301 GLN A N 1
ATOM 2478 C CA . GLN A 1 301 ? 31.263 -18.105 -28.059 1.00 57.00 301 GLN A CA 1
ATOM 2479 C C . GLN A 1 301 ? 30.569 -17.159 -29.058 1.00 57.00 301 GLN A C 1
ATOM 2481 O O . GLN A 1 301 ? 31.062 -16.954 -30.164 1.00 57.00 301 GLN A O 1
ATOM 2486 N N . TYR A 1 302 ? 29.444 -16.550 -28.668 1.00 61.62 302 TYR A N 1
ATOM 2487 C CA . TYR A 1 302 ? 28.676 -15.598 -29.480 1.00 61.62 302 TYR A CA 1
ATOM 2488 C C . TYR A 1 302 ? 28.164 -14.457 -28.611 1.00 61.62 302 TYR A C 1
ATOM 2490 O O . TYR A 1 302 ? 27.926 -14.653 -27.421 1.00 61.62 302 TYR A O 1
ATOM 2498 N N . ALA A 1 303 ? 27.940 -13.282 -29.204 1.00 68.75 303 ALA A N 1
ATOM 2499 C CA . ALA A 1 303 ? 27.334 -12.182 -28.467 1.00 68.75 303 ALA A CA 1
ATOM 2500 C C . ALA A 1 303 ? 25.927 -12.574 -27.975 1.00 68.75 303 ALA A C 1
ATOM 2502 O O . ALA A 1 303 ? 25.070 -12.947 -28.780 1.00 68.75 303 ALA A O 1
ATOM 2503 N N . LYS A 1 304 ? 25.688 -12.494 -26.661 1.00 71.94 304 LYS A N 1
ATOM 2504 C CA . LYS A 1 304 ? 24.427 -12.890 -26.014 1.00 71.94 304 LYS A CA 1
ATOM 2505 C C . LYS A 1 304 ? 23.879 -11.714 -25.218 1.00 71.94 304 LYS A C 1
ATOM 2507 O O . LYS A 1 304 ? 24.574 -11.108 -24.410 1.00 71.94 304 LYS A O 1
ATOM 2512 N N . ALA A 1 305 ? 22.613 -11.382 -25.453 1.00 75.06 305 ALA A N 1
ATOM 2513 C CA . ALA A 1 305 ? 21.910 -10.390 -24.654 1.00 75.06 305 ALA A CA 1
ATOM 2514 C C . ALA A 1 305 ? 21.242 -11.074 -23.455 1.00 75.06 305 ALA A C 1
ATOM 2516 O O . ALA A 1 305 ? 20.333 -11.887 -23.624 1.00 75.06 305 ALA A O 1
ATOM 2517 N N . HIS A 1 306 ? 21.675 -10.716 -22.254 1.00 74.69 306 HIS A N 1
ATOM 2518 C CA . HIS A 1 306 ? 21.058 -11.092 -20.992 1.00 74.69 306 HIS A CA 1
ATOM 2519 C C . HIS A 1 306 ? 20.116 -9.970 -20.556 1.00 74.69 306 HIS A C 1
ATOM 2521 O O . HIS A 1 306 ? 20.541 -8.825 -20.412 1.00 74.69 306 HIS A O 1
ATOM 2527 N N . VAL A 1 307 ? 18.831 -10.283 -20.395 1.00 71.38 307 VAL A N 1
ATOM 2528 C CA . VAL A 1 307 ? 17.800 -9.302 -20.033 1.00 71.38 307 VAL A CA 1
ATOM 2529 C C . VAL A 1 307 ? 17.326 -9.580 -18.615 1.00 71.38 307 VAL A C 1
ATOM 2531 O O . VAL A 1 307 ? 16.794 -10.654 -18.338 1.00 71.38 307 VAL A O 1
ATOM 2534 N N . PHE A 1 308 ? 17.496 -8.596 -17.739 1.00 71.06 308 PHE A N 1
ATOM 2535 C CA . PHE A 1 308 ? 17.074 -8.632 -16.345 1.00 71.06 308 PHE A CA 1
ATOM 2536 C C . PHE A 1 308 ? 15.995 -7.583 -16.107 1.00 71.06 308 PHE A C 1
ATOM 2538 O O . PHE A 1 308 ? 16.088 -6.462 -16.604 1.00 71.06 308 PHE A O 1
ATOM 2545 N N . HIS A 1 309 ? 14.980 -7.951 -15.334 1.00 66.62 309 HIS A N 1
ATOM 2546 C CA . HIS A 1 309 ? 13.904 -7.050 -14.938 1.00 66.62 309 HIS A CA 1
ATOM 2547 C C . HIS A 1 309 ? 14.080 -6.760 -13.447 1.00 66.62 309 HIS A C 1
ATOM 2549 O O . HIS A 1 309 ? 13.938 -7.672 -12.634 1.00 66.62 309 HIS A O 1
ATOM 2555 N N . ILE A 1 310 ? 14.447 -5.523 -13.109 1.00 67.94 310 ILE A N 1
ATOM 2556 C CA . ILE A 1 310 ? 14.722 -5.071 -11.740 1.00 67.94 310 ILE A CA 1
ATOM 2557 C C . ILE A 1 310 ? 13.762 -3.917 -11.460 1.00 67.94 310 ILE A C 1
ATOM 2559 O O . ILE A 1 310 ? 13.941 -2.825 -11.989 1.00 67.94 310 ILE A O 1
ATOM 2563 N N . ASP A 1 311 ? 12.719 -4.165 -10.670 1.00 70.50 311 ASP A N 1
ATOM 2564 C CA . ASP A 1 311 ? 11.632 -3.211 -10.418 1.00 70.50 311 ASP A CA 1
ATOM 2565 C C . ASP A 1 311 ? 11.025 -2.617 -11.709 1.00 70.50 311 ASP A C 1
ATOM 2567 O O . ASP A 1 311 ? 10.342 -3.321 -12.455 1.00 70.50 311 ASP A O 1
ATOM 2571 N N . ASP A 1 312 ? 11.238 -1.321 -11.967 1.00 64.38 312 ASP A N 1
ATOM 2572 C CA . ASP A 1 312 ? 10.794 -0.592 -13.161 1.00 64.38 312 ASP A CA 1
ATOM 2573 C C . ASP A 1 312 ? 11.898 -0.419 -14.226 1.00 64.38 312 ASP A C 1
ATOM 2575 O O . ASP A 1 312 ? 11.658 0.216 -15.256 1.00 64.38 312 ASP A O 1
ATOM 2579 N N . LEU A 1 313 ? 13.085 -0.996 -14.000 1.00 69.81 313 LEU A N 1
ATOM 2580 C CA . LEU A 1 313 ? 14.244 -0.998 -14.894 1.00 69.81 313 LEU A CA 1
ATOM 2581 C C . LEU A 1 313 ? 14.336 -2.317 -15.682 1.00 69.81 313 LEU A C 1
ATOM 2583 O O . LEU A 1 313 ? 14.376 -3.409 -15.113 1.00 69.81 313 LEU A O 1
ATOM 2587 N N . THR A 1 314 ? 14.471 -2.216 -17.005 1.00 75.44 314 THR A N 1
ATOM 2588 C CA . THR A 1 314 ? 14.911 -3.329 -17.858 1.00 75.44 314 THR A CA 1
ATOM 2589 C C . THR A 1 314 ? 16.403 -3.179 -18.132 1.00 75.44 314 THR A C 1
ATOM 2591 O O . THR A 1 314 ? 16.838 -2.267 -18.828 1.00 75.44 314 THR A O 1
ATOM 2594 N N . LEU A 1 315 ? 17.225 -4.061 -17.575 1.00 79.00 315 LEU A N 1
ATOM 2595 C CA . LEU A 1 315 ? 18.665 -4.056 -17.806 1.00 79.00 315 LEU A CA 1
ATOM 2596 C C . LEU A 1 315 ? 19.013 -5.098 -18.868 1.00 79.00 315 LEU A C 1
ATOM 2598 O O . LEU A 1 315 ? 18.903 -6.300 -18.629 1.00 79.00 315 LEU A O 1
ATOM 2602 N N . ARG A 1 316 ? 19.467 -4.644 -20.037 1.00 82.25 316 ARG A N 1
ATOM 2603 C CA . ARG A 1 316 ? 19.999 -5.503 -21.095 1.00 82.25 316 ARG A CA 1
ATOM 2604 C C . ARG A 1 316 ? 21.516 -5.432 -21.093 1.00 82.25 316 ARG A C 1
ATOM 2606 O O . ARG A 1 316 ? 22.096 -4.404 -21.433 1.00 82.25 316 ARG A O 1
ATOM 2613 N N . ILE A 1 317 ? 22.162 -6.543 -20.769 1.00 85.00 317 ILE A N 1
ATOM 2614 C CA . ILE A 1 317 ? 23.612 -6.682 -20.867 1.00 85.00 317 ILE A CA 1
ATOM 2615 C C . ILE A 1 317 ? 23.938 -7.522 -22.095 1.00 85.00 317 ILE A C 1
ATOM 2617 O O . ILE A 1 317 ? 23.548 -8.681 -22.185 1.00 85.00 317 ILE A O 1
ATOM 2621 N N . ILE A 1 318 ? 24.643 -6.932 -23.049 1.00 84.62 318 ILE A N 1
ATOM 2622 C CA . ILE A 1 318 ? 25.142 -7.600 -24.244 1.00 84.62 318 ILE A CA 1
ATOM 2623 C C . ILE A 1 318 ? 26.555 -8.084 -23.918 1.00 84.62 318 ILE A C 1
ATOM 2625 O O . ILE A 1 318 ? 27.504 -7.296 -23.915 1.00 84.62 318 ILE A O 1
ATOM 2629 N N . ASP A 1 319 ? 26.673 -9.370 -23.595 1.00 82.88 319 ASP A N 1
ATOM 2630 C CA . ASP A 1 319 ? 27.956 -10.044 -23.423 1.00 82.88 319 ASP A CA 1
ATOM 2631 C C . ASP A 1 319 ? 28.552 -10.364 -24.793 1.00 82.88 319 ASP A C 1
ATOM 2633 O O . ASP A 1 319 ? 27.828 -10.747 -25.715 1.00 82.88 319 ASP A O 1
ATOM 2637 N N . THR A 1 320 ? 29.862 -10.187 -24.941 1.00 80.06 320 THR A N 1
ATOM 2638 C CA . THR A 1 320 ? 30.572 -10.406 -26.206 1.00 80.06 320 THR A CA 1
ATOM 2639 C C . THR A 1 320 ? 31.768 -11.339 -26.014 1.00 80.06 320 THR A C 1
ATOM 2641 O O . THR A 1 320 ? 32.360 -11.358 -24.928 1.00 80.06 320 THR A O 1
ATOM 2644 N N . PRO A 1 321 ? 32.164 -12.102 -27.054 1.00 74.31 321 PRO A N 1
ATOM 2645 C CA . PRO A 1 321 ? 33.403 -12.873 -27.027 1.00 74.31 321 PRO A CA 1
ATOM 2646 C C . PRO A 1 321 ? 34.620 -12.003 -26.703 1.00 74.31 321 PRO A C 1
ATOM 2648 O O . PRO A 1 321 ? 34.618 -10.783 -26.897 1.00 74.31 321 PRO A O 1
ATOM 2651 N N . GLY A 1 322 ? 35.672 -12.622 -26.175 1.00 72.44 322 GLY A N 1
ATOM 2652 C CA . GLY A 1 322 ? 36.873 -11.895 -25.804 1.00 72.44 322 GLY A CA 1
ATOM 2653 C C . GLY A 1 322 ? 37.616 -11.316 -27.007 1.00 72.44 322 GLY A C 1
ATOM 2654 O O . GLY A 1 322 ? 37.791 -11.948 -28.049 1.00 72.44 322 GLY A O 1
ATOM 2655 N N . ILE A 1 323 ? 38.099 -10.083 -26.854 1.00 66.12 323 ILE A N 1
ATOM 2656 C CA . ILE A 1 323 ? 39.006 -9.484 -27.837 1.00 66.12 323 ILE A CA 1
ATOM 2657 C C . ILE A 1 323 ? 40.304 -10.307 -27.825 1.00 66.12 323 ILE A C 1
ATOM 2659 O O . ILE A 1 323 ? 40.964 -10.396 -26.792 1.00 66.12 323 ILE A O 1
ATOM 2663 N N . GLY A 1 324 ? 40.645 -10.932 -28.956 1.00 55.84 324 GLY A N 1
ATOM 2664 C CA . GLY A 1 324 ? 41.804 -11.829 -29.086 1.00 55.84 324 GLY A CA 1
ATOM 2665 C C . GLY A 1 324 ? 41.464 -13.288 -29.416 1.00 55.84 324 GLY A C 1
ATOM 2666 O O . GLY A 1 324 ? 42.378 -14.075 -29.663 1.00 55.84 324 GLY A O 1
ATOM 2667 N N . ASP A 1 325 ? 40.181 -13.656 -29.488 1.00 53.84 325 ASP A N 1
ATOM 2668 C CA . ASP A 1 325 ? 39.785 -14.996 -29.926 1.00 53.84 325 ASP A CA 1
ATOM 2669 C C . ASP A 1 325 ? 40.047 -15.223 -31.419 1.00 53.84 325 ASP A C 1
ATOM 2671 O O . ASP A 1 325 ? 39.502 -14.561 -32.304 1.00 53.84 325 ASP A O 1
ATOM 2675 N N . THR A 1 326 ? 40.838 -16.249 -31.719 1.00 48.81 326 THR A N 1
ATOM 2676 C CA . THR A 1 326 ? 41.187 -16.661 -33.088 1.00 48.81 326 THR A CA 1
ATOM 2677 C C . THR A 1 326 ? 40.057 -17.392 -33.821 1.00 48.81 326 THR A C 1
ATOM 2679 O O . THR A 1 326 ? 40.185 -17.676 -35.011 1.00 48.81 326 THR A O 1
ATOM 2682 N N . VAL A 1 327 ? 38.934 -17.674 -33.152 1.00 51.06 327 VAL A N 1
ATOM 2683 C CA . VAL A 1 327 ? 37.790 -18.393 -33.741 1.00 51.06 327 VAL A CA 1
ATOM 2684 C C . VAL A 1 327 ? 36.924 -17.471 -34.614 1.00 51.06 327 VAL A C 1
ATOM 2686 O O . VAL A 1 327 ? 36.456 -17.900 -35.670 1.00 51.06 327 VAL A O 1
ATOM 2689 N N . LEU A 1 328 ? 36.794 -16.185 -34.259 1.00 46.34 328 LEU A N 1
ATOM 2690 C CA . LEU A 1 328 ? 36.045 -15.192 -35.051 1.00 46.34 328 LEU A CA 1
ATOM 2691 C C . LEU A 1 328 ? 36.705 -14.899 -36.410 1.00 46.34 328 LEU A C 1
ATOM 2693 O O . LEU A 1 328 ? 36.014 -14.746 -37.415 1.00 46.34 328 LEU A O 1
ATOM 2697 N N . LEU A 1 329 ? 38.040 -14.956 -36.479 1.00 47.03 329 LEU A N 1
ATOM 2698 C CA . LEU A 1 329 ? 38.795 -14.819 -37.732 1.00 47.03 329 LEU A CA 1
ATOM 2699 C C . LEU A 1 329 ? 38.431 -15.895 -38.773 1.00 47.03 329 LEU A C 1
ATOM 2701 O O . LEU A 1 329 ? 38.477 -15.624 -39.972 1.00 47.03 329 LEU A O 1
ATOM 2705 N N . PHE A 1 330 ? 38.040 -17.101 -38.348 1.00 43.94 330 PHE A N 1
ATOM 2706 C CA . PHE A 1 330 ? 37.641 -18.174 -39.266 1.00 43.94 330 PHE A CA 1
ATOM 2707 C C . PHE A 1 330 ? 36.173 -18.091 -39.715 1.00 43.94 330 PHE A C 1
ATOM 2709 O O . PHE A 1 330 ? 35.849 -18.593 -40.794 1.00 43.94 330 PHE A O 1
ATOM 2716 N N . GLN A 1 331 ? 35.289 -17.454 -38.940 1.00 44.78 331 GLN A N 1
ATOM 2717 C CA . GLN A 1 331 ? 33.882 -17.271 -39.321 1.00 44.78 331 GLN A CA 1
ATOM 2718 C C . GLN A 1 331 ? 33.702 -16.108 -40.310 1.00 44.78 331 GLN A C 1
ATOM 2720 O O . GLN A 1 331 ? 32.993 -16.274 -41.307 1.00 44.78 331 GLN A O 1
ATOM 2725 N N . ASP A 1 332 ? 34.435 -15.003 -40.137 1.00 45.59 332 ASP A N 1
ATOM 2726 C CA . ASP A 1 332 ? 34.416 -13.875 -41.083 1.00 45.59 332 ASP A CA 1
ATOM 2727 C C . ASP A 1 332 ? 34.994 -14.247 -42.464 1.00 45.59 332 ASP A C 1
ATOM 2729 O O . ASP A 1 332 ? 34.502 -13.799 -43.504 1.00 45.59 332 ASP A O 1
ATOM 2733 N N . LEU A 1 333 ? 35.984 -15.149 -42.517 1.00 46.28 333 LEU A N 1
ATOM 2734 C CA . LEU A 1 333 ? 36.556 -15.646 -43.778 1.00 46.28 333 LEU A CA 1
ATOM 2735 C C . LEU A 1 333 ? 35.591 -16.523 -44.597 1.00 46.28 333 LEU A C 1
ATOM 2737 O O . LEU A 1 333 ? 35.760 -16.637 -45.812 1.00 46.28 333 LEU A O 1
ATOM 2741 N N . ASN A 1 334 ? 34.584 -17.137 -43.969 1.00 41.22 334 ASN A N 1
ATOM 2742 C CA . ASN A 1 334 ? 33.567 -17.914 -44.685 1.00 41.22 334 ASN A CA 1
ATOM 2743 C C . ASN A 1 334 ? 32.435 -17.032 -45.237 1.00 41.22 334 ASN A C 1
ATOM 2745 O O . ASN A 1 334 ? 31.881 -17.363 -46.284 1.00 41.22 334 ASN A O 1
ATOM 2749 N N . LEU A 1 335 ? 32.144 -15.887 -44.609 1.00 41.56 335 LEU A N 1
ATOM 2750 C CA . LEU A 1 335 ? 31.196 -14.893 -45.135 1.00 41.56 335 LEU A CA 1
ATOM 2751 C C . LEU A 1 335 ? 31.721 -14.200 -46.406 1.00 41.56 335 LEU A C 1
ATOM 2753 O O . LEU A 1 335 ? 30.942 -13.881 -47.300 1.00 41.56 335 LEU A O 1
ATOM 2757 N N . LEU A 1 336 ? 33.042 -14.045 -46.536 1.00 43.19 336 LEU A N 1
ATOM 2758 C CA . LEU A 1 336 ? 33.691 -13.468 -47.723 1.00 43.19 336 LEU A CA 1
ATOM 2759 C C . LEU A 1 336 ? 33.867 -14.444 -48.901 1.00 43.19 336 LEU A C 1
ATOM 2761 O O . LEU A 1 336 ? 34.256 -14.014 -49.981 1.00 43.19 336 LEU A O 1
ATOM 2765 N N . LYS A 1 337 ? 33.576 -15.742 -48.734 1.00 39.91 337 LYS A N 1
ATOM 2766 C CA . LYS A 1 337 ? 33.606 -16.738 -49.829 1.00 39.91 337 LYS A CA 1
ATOM 2767 C C . LYS A 1 337 ? 32.263 -16.912 -50.548 1.00 39.91 337 LYS A C 1
ATOM 2769 O O . LYS A 1 337 ? 32.168 -17.731 -51.458 1.00 39.91 337 LYS A O 1
ATOM 2774 N N . LEU A 1 338 ? 31.238 -16.170 -50.131 1.00 43.72 338 LEU A N 1
ATOM 2775 C CA . LEU A 1 338 ? 29.904 -16.159 -50.741 1.00 43.72 338 LEU A CA 1
ATOM 2776 C C . LEU A 1 338 ? 29.634 -14.898 -51.585 1.00 43.72 338 LEU A C 1
ATOM 2778 O O . LEU A 1 338 ? 28.480 -14.642 -51.925 1.00 43.72 338 LEU A O 1
ATOM 2782 N N . TYR A 1 339 ? 30.684 -14.155 -51.956 1.00 38.66 339 TYR A N 1
ATOM 2783 C CA . TYR A 1 339 ? 30.639 -13.075 -52.947 1.00 38.66 339 TYR A CA 1
ATOM 2784 C C . TYR A 1 339 ? 31.601 -13.335 -54.102 1.00 38.66 339 TYR A C 1
ATOM 2786 O O . TYR A 1 339 ? 32.760 -13.723 -53.825 1.00 38.66 339 TYR A O 1
#